Protein AF-A0A0G4LBR9-F1 (afdb_monomer_lite)

Sequence (256 aa):
EEAEEALDDDVVKVNNIVNSFRLQSTSFDKKGYLSYLKGYMKAVKAHLQETGASAEEITKFEKGAQTYFDAKAAHIAKLRAITRYLHGPTAGEDDDLVIVVDGFDVLAQIPAETLIQRYFDVAAAADQRLADQRGLTVEEVHSKGLRQTVLWGTDKGCFPSSGNGDEKQRDPRCWLVPFSTLPRYVWGPETGTGGLPFSDSRFVNSGTVIGPLGDLRTLIDATLALIEDTFDPEYKYHNSDQYYVSTLYARQEYQR

Organism: Verticillium longisporum (NCBI:txid100787)

Structure (mmCIF, N/CA/C/O backbone):
data_AF-A0A0G4LBR9-F1
#
_entry.id   AF-A0A0G4LBR9-F1
#
loop_
_atom_site.group_PDB
_atom_site.id
_atom_site.type_symbol
_atom_site.label_atom_id
_atom_site.label_alt_id
_atom_site.label_comp_id
_atom_site.label_asym_id
_atom_site.label_entity_id
_atom_site.label_seq_id
_atom_site.pdbx_PDB_ins_code
_atom_site.Cartn_x
_atom_site.Cartn_y
_atom_site.Cartn_z
_atom_site.occupancy
_atom_site.B_iso_or_equiv
_atom_site.auth_seq_id
_atom_site.auth_comp_id
_atom_site.auth_asym_id
_atom_site.auth_atom_id
_atom_site.pdbx_PDB_model_num
ATOM 1 N N . GLU A 1 1 ? 12.709 23.329 28.262 1.00 29.27 1 GLU A N 1
ATOM 2 C CA . GLU A 1 1 ? 12.756 24.233 27.103 1.00 29.27 1 GLU A CA 1
ATOM 3 C C . GLU A 1 1 ? 12.280 23.428 25.914 1.00 29.27 1 GLU A C 1
ATOM 5 O O . GLU A 1 1 ? 12.953 22.489 25.509 1.00 29.27 1 GLU A O 1
ATOM 10 N N . GLU A 1 2 ? 11.037 23.666 25.506 1.00 28.09 2 GLU A N 1
ATOM 11 C CA . GLU A 1 2 ? 10.473 23.069 24.299 1.00 28.09 2 GLU A CA 1
ATOM 12 C C . GLU A 1 2 ? 11.069 23.837 23.122 1.00 28.09 2 GLU A C 1
ATOM 14 O O . GLU A 1 2 ? 10.860 25.042 23.000 1.00 28.09 2 GLU A O 1
ATOM 19 N N . ALA A 1 3 ? 11.873 23.158 22.306 1.00 28.84 3 ALA A N 1
ATOM 20 C CA . ALA A 1 3 ? 12.284 23.699 21.027 1.00 28.84 3 ALA A CA 1
ATOM 21 C C . ALA A 1 3 ? 11.050 23.691 20.121 1.00 28.84 3 ALA A C 1
ATOM 23 O O . ALA A 1 3 ? 10.649 22.646 19.607 1.00 28.84 3 ALA A O 1
ATOM 24 N N . GLU A 1 4 ? 10.427 24.859 19.987 1.00 33.94 4 GLU A N 1
ATOM 25 C CA . GLU A 1 4 ? 9.622 25.194 18.823 1.00 33.94 4 GLU A CA 1
ATOM 26 C C . GLU A 1 4 ? 10.476 24.889 17.588 1.00 33.94 4 GLU A C 1
ATOM 28 O O . GLU A 1 4 ? 11.467 25.568 17.315 1.00 33.94 4 GLU A O 1
ATOM 33 N N . GLU A 1 5 ? 10.115 23.842 16.846 1.00 36.56 5 GLU A N 1
ATOM 34 C CA . GLU A 1 5 ? 10.477 23.761 15.438 1.00 36.56 5 GLU A CA 1
ATOM 35 C C . GLU A 1 5 ? 9.758 24.922 14.751 1.00 36.56 5 GLU A C 1
ATOM 37 O O . GLU A 1 5 ? 8.611 24.813 14.316 1.00 36.56 5 GLU A O 1
ATOM 42 N N . ALA A 1 6 ? 10.434 26.071 14.744 1.00 35.41 6 ALA A N 1
ATOM 43 C CA . ALA A 1 6 ? 10.125 27.194 13.890 1.00 35.41 6 ALA A CA 1
ATOM 44 C C . ALA A 1 6 ? 10.097 26.657 12.458 1.00 35.41 6 ALA A C 1
ATOM 46 O O . ALA A 1 6 ? 11.129 26.327 11.870 1.00 35.41 6 ALA A O 1
ATOM 47 N N . LEU A 1 7 ? 8.884 26.490 11.939 1.00 37.34 7 LEU A N 1
ATOM 48 C CA . LEU A 1 7 ? 8.656 26.264 10.528 1.00 37.34 7 LEU A CA 1
ATOM 49 C C . LEU A 1 7 ? 9.203 27.500 9.821 1.00 37.34 7 LEU A C 1
ATOM 51 O O . LEU A 1 7 ? 8.708 28.603 10.026 1.00 37.34 7 LEU A O 1
ATOM 55 N N . ASP A 1 8 ? 10.280 27.303 9.072 1.00 36.00 8 ASP A N 1
ATOM 56 C CA . ASP A 1 8 ? 10.903 28.326 8.248 1.00 36.00 8 ASP A CA 1
ATOM 57 C C . ASP A 1 8 ? 9.840 28.854 7.262 1.00 36.00 8 ASP A C 1
ATOM 59 O O . ASP A 1 8 ? 9.448 28.162 6.315 1.00 36.00 8 ASP A O 1
ATOM 63 N N . ASP A 1 9 ? 9.318 30.053 7.544 1.00 47.06 9 ASP A N 1
ATOM 64 C CA . ASP A 1 9 ? 8.202 30.709 6.839 1.00 47.06 9 ASP A CA 1
ATOM 65 C C . ASP A 1 9 ? 8.559 31.116 5.391 1.00 47.06 9 ASP A C 1
ATOM 67 O O . ASP A 1 9 ? 7.706 31.601 4.646 1.00 47.06 9 ASP A O 1
ATOM 71 N N . ASP A 1 10 ? 9.792 30.849 4.949 1.00 36.47 10 ASP A N 1
ATOM 72 C CA . ASP A 1 10 ? 10.268 31.112 3.588 1.00 36.47 10 ASP A CA 1
ATOM 73 C C . ASP A 1 10 ? 10.207 29.886 2.651 1.00 36.47 10 ASP A C 1
ATOM 75 O O . ASP A 1 10 ? 10.544 29.979 1.464 1.00 36.47 10 ASP A O 1
ATOM 79 N N . VAL A 1 11 ? 9.700 28.731 3.110 1.00 37.06 11 VAL A N 1
ATOM 80 C CA . VAL A 1 11 ? 9.382 27.613 2.205 1.00 37.06 11 VAL A CA 1
ATOM 81 C C . VAL A 1 11 ? 8.003 27.824 1.583 1.00 37.06 11 VAL A C 1
ATOM 83 O O . VAL A 1 11 ? 6.993 27.274 2.029 1.00 37.06 11 VAL A O 1
ATOM 86 N N . VAL A 1 12 ? 7.952 28.549 0.465 1.00 44.25 12 VAL A N 1
ATOM 87 C CA . VAL A 1 12 ? 6.765 28.527 -0.396 1.00 44.25 12 VAL A CA 1
ATOM 88 C C . VAL A 1 12 ? 6.675 27.144 -1.047 1.00 44.25 12 VAL A C 1
ATOM 90 O O . VAL A 1 12 ? 7.244 26.891 -2.111 1.00 44.25 12 VAL A O 1
ATOM 93 N N . LYS A 1 13 ? 5.941 26.219 -0.415 1.00 41.56 13 LYS A N 1
ATOM 94 C CA . LYS A 1 13 ? 5.527 24.958 -1.042 1.00 41.56 13 LYS A CA 1
ATOM 95 C C . LYS A 1 13 ? 4.511 25.268 -2.134 1.00 41.56 13 LYS A C 1
ATOM 97 O O . LYS A 1 13 ? 3.301 25.160 -1.943 1.00 41.56 13 LYS A O 1
ATOM 102 N N . VAL A 1 14 ? 5.008 25.651 -3.304 1.00 40.75 14 VAL A N 1
ATOM 103 C CA . VAL A 1 14 ? 4.186 25.734 -4.505 1.00 40.75 14 VAL A CA 1
ATOM 104 C C . VAL A 1 14 ? 3.915 24.302 -4.958 1.00 40.75 14 VAL A C 1
ATOM 106 O O . VAL A 1 14 ? 4.669 23.711 -5.725 1.00 40.75 14 VAL A O 1
ATOM 109 N N . ASN A 1 15 ? 2.838 23.705 -4.451 1.00 45.28 15 ASN A N 1
ATOM 110 C CA . ASN A 1 15 ? 2.245 22.562 -5.127 1.00 45.28 15 ASN A CA 1
ATOM 111 C C . ASN A 1 15 ? 1.839 23.058 -6.525 1.00 45.28 15 ASN A C 1
ATOM 113 O O . ASN A 1 15 ? 1.086 24.031 -6.635 1.00 45.28 15 ASN A O 1
ATOM 117 N N . ASN A 1 16 ? 2.345 22.416 -7.584 1.00 40.09 16 ASN A N 1
ATOM 118 C CA . ASN A 1 16 ? 2.058 22.772 -8.981 1.00 40.09 16 ASN A CA 1
ATOM 119 C C . ASN A 1 16 ? 0.550 22.915 -9.254 1.00 40.09 16 ASN A C 1
ATOM 121 O O . ASN A 1 16 ? 0.149 23.644 -10.159 1.00 40.09 16 ASN A O 1
ATOM 125 N N . ILE A 1 17 ? -0.283 22.274 -8.436 1.00 44.22 17 ILE A N 1
ATOM 126 C CA . ILE A 1 17 ? -1.741 22.295 -8.502 1.00 44.22 17 ILE A CA 1
ATOM 127 C C . ILE A 1 17 ? -2.333 23.588 -7.894 1.00 44.22 17 ILE A C 1
ATOM 129 O O . ILE A 1 17 ? -3.277 24.144 -8.449 1.00 44.22 17 ILE A O 1
ATOM 133 N N . VAL A 1 18 ? -1.763 24.151 -6.819 1.00 40.44 18 VAL A N 1
ATOM 134 C CA . VAL A 1 18 ? -2.286 25.391 -6.196 1.00 40.44 18 VAL A CA 1
ATOM 135 C C . VAL A 1 18 ? -2.083 26.596 -7.118 1.00 40.44 18 VAL A C 1
ATOM 137 O O . VAL A 1 18 ? -3.002 27.395 -7.307 1.00 40.44 18 VAL A O 1
ATOM 140 N N . ASN A 1 19 ? -0.905 26.692 -7.743 1.00 41.91 19 ASN A N 1
ATOM 141 C CA . ASN A 1 19 ? -0.574 27.793 -8.649 1.00 41.91 19 ASN A CA 1
ATOM 142 C C . ASN A 1 19 ? -1.295 27.663 -10.006 1.00 41.91 19 ASN A C 1
ATOM 144 O O . ASN A 1 19 ? -1.874 28.634 -10.490 1.00 41.91 19 ASN A O 1
ATOM 148 N N . SER A 1 20 ? -1.348 26.455 -10.588 1.00 41.88 20 SER A N 1
ATOM 149 C CA . SER A 1 20 ? -1.953 26.251 -11.918 1.00 41.88 20 SER A CA 1
ATOM 150 C C . SER A 1 20 ? -3.476 26.405 -11.934 1.00 41.88 20 SER A C 1
ATOM 152 O O . SER A 1 20 ? -4.038 26.737 -12.975 1.00 41.88 20 SER A O 1
ATOM 154 N N . PHE A 1 21 ? -4.150 26.191 -10.798 1.00 46.75 21 PHE A N 1
ATOM 155 C CA . PHE A 1 21 ? -5.615 26.113 -10.757 1.00 46.75 21 PHE A CA 1
ATOM 156 C C . PHE A 1 21 ? -6.286 27.144 -9.832 1.00 46.75 21 PHE A C 1
ATOM 158 O O . PHE A 1 21 ? -7.507 27.125 -9.705 1.00 46.75 21 PHE A O 1
ATOM 165 N N . ARG A 1 22 ? -5.519 28.076 -9.231 1.00 41.09 22 ARG A N 1
ATOM 166 C CA . ARG A 1 22 ? -6.010 29.198 -8.392 1.00 41.09 22 ARG A CA 1
ATOM 167 C C . ARG A 1 22 ? -7.026 28.777 -7.314 1.00 41.09 22 ARG A C 1
ATOM 169 O O . ARG A 1 22 ? -8.112 29.348 -7.214 1.00 41.09 22 ARG A O 1
ATOM 176 N N . LEU A 1 23 ? -6.682 27.773 -6.512 1.00 45.69 23 LEU A N 1
ATOM 177 C CA . LEU A 1 23 ? -7.608 27.158 -5.550 1.00 45.69 23 LEU A CA 1
ATOM 178 C C . LEU A 1 23 ? -7.524 27.778 -4.142 1.00 45.69 23 LEU A C 1
ATOM 180 O O . LEU A 1 23 ? -6.488 28.304 -3.741 1.00 45.69 23 LEU A O 1
ATOM 184 N N . GLN A 1 24 ? -8.633 27.705 -3.397 1.00 35.09 24 GLN A N 1
ATOM 185 C CA . GLN A 1 24 ? -8.803 28.232 -2.032 1.00 35.09 24 GLN A CA 1
ATOM 186 C C . GLN A 1 24 ? -8.829 27.083 -1.007 1.00 35.09 24 GLN A C 1
ATOM 188 O O . GLN A 1 24 ? -9.443 26.047 -1.260 1.00 35.09 24 GLN A O 1
ATOM 193 N N . SER A 1 25 ? -8.179 27.258 0.148 1.00 38.41 25 SER A N 1
ATOM 194 C CA . SER A 1 25 ? -8.090 26.236 1.202 1.00 38.41 25 SER A CA 1
ATOM 195 C C . SER A 1 25 ? -9.403 26.055 1.975 1.00 38.41 25 SER A C 1
ATOM 197 O O . SER A 1 25 ? -10.161 27.006 2.166 1.00 38.41 25 SER A O 1
ATOM 199 N N . THR A 1 26 ? -9.638 24.852 2.512 1.00 45.41 26 THR A N 1
ATOM 200 C CA . THR A 1 26 ? -10.619 24.672 3.600 1.00 45.41 26 THR A CA 1
ATOM 201 C C . THR A 1 26 ? -10.034 25.193 4.920 1.00 45.41 26 THR A C 1
ATOM 203 O O . THR A 1 26 ? -8.816 25.308 5.055 1.00 45.41 26 THR A O 1
ATOM 206 N N . SER A 1 27 ? -10.885 25.562 5.879 1.00 46.00 27 SER A N 1
ATOM 207 C CA . SER A 1 27 ? -10.494 26.349 7.060 1.00 46.00 27 SER A CA 1
ATOM 208 C C . SER A 1 27 ? -10.297 25.547 8.352 1.00 46.00 27 SER A C 1
ATOM 210 O O . SER A 1 27 ? -10.113 26.149 9.410 1.00 46.00 27 SER A O 1
ATOM 212 N N . PHE A 1 28 ? -10.357 24.211 8.317 1.00 38.19 28 PHE A N 1
ATOM 213 C CA . PHE A 1 28 ? -10.193 23.420 9.538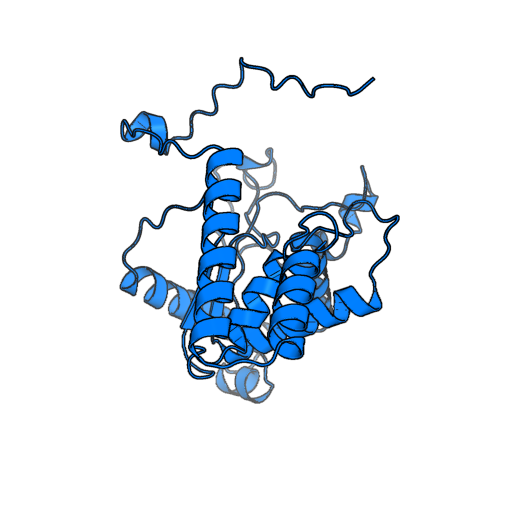 1.00 38.19 28 PHE A CA 1
ATOM 214 C C . PHE A 1 28 ? -8.726 23.349 9.960 1.00 38.19 28 PHE A C 1
ATOM 216 O O . PHE A 1 28 ? -7.889 22.778 9.267 1.00 38.19 28 PHE A O 1
ATOM 223 N N . ASP A 1 29 ? -8.438 23.876 11.146 1.00 48.16 29 ASP A N 1
ATOM 224 C CA . ASP A 1 29 ? -7.194 23.610 11.853 1.00 48.16 29 ASP A CA 1
ATOM 225 C C . ASP A 1 29 ? -7.288 22.285 12.647 1.00 48.16 29 ASP A C 1
ATOM 227 O O . ASP A 1 29 ? -8.358 21.690 12.843 1.00 48.16 29 ASP A O 1
ATOM 231 N N . LYS A 1 30 ? -6.144 21.810 13.152 1.00 45.62 30 LYS A N 1
ATOM 232 C CA . LYS A 1 30 ? -6.037 20.593 13.983 1.00 45.62 30 LYS A CA 1
ATOM 233 C C . LYS A 1 30 ? -7.010 20.601 15.174 1.00 45.62 30 LYS A C 1
ATOM 235 O O . LYS A 1 30 ? -7.492 19.553 15.609 1.00 45.62 30 LYS A O 1
ATOM 240 N N . LYS A 1 31 ? -7.314 21.787 15.706 1.00 57.19 31 LYS A N 1
ATOM 241 C CA . LYS A 1 31 ? -8.197 21.991 16.858 1.00 57.19 31 LYS A CA 1
ATOM 242 C C . LYS A 1 31 ? -9.674 21.867 16.471 1.00 57.19 31 LYS A C 1
ATOM 244 O O . LYS A 1 31 ? -10.457 21.297 17.238 1.00 57.19 31 LYS A O 1
ATOM 249 N N . GLY A 1 32 ? -10.046 22.335 15.285 1.00 49.97 32 GLY A N 1
ATOM 250 C CA . GLY A 1 32 ? -11.370 22.204 14.692 1.00 49.97 32 GLY A CA 1
ATOM 251 C C . GLY A 1 32 ? -11.722 20.741 14.452 1.00 49.97 32 GLY A C 1
ATOM 252 O O . GLY A 1 32 ? -12.796 20.295 14.856 1.00 49.97 32 GLY A O 1
ATOM 253 N N . TYR A 1 33 ? -10.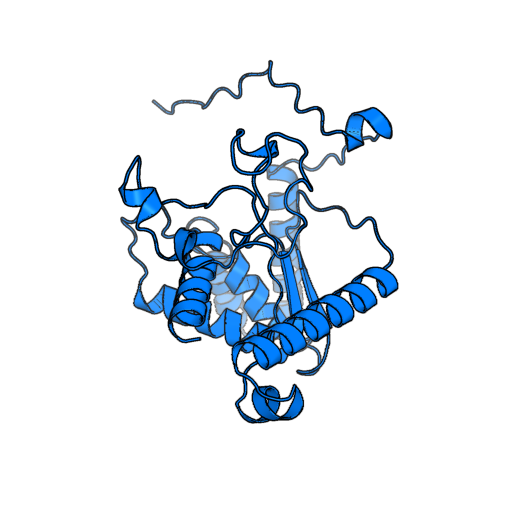773 19.959 13.933 1.00 49.88 33 TYR A N 1
ATOM 254 C CA . TYR A 1 33 ? -10.960 18.520 13.737 1.00 49.88 33 TYR A CA 1
ATOM 255 C C . TYR A 1 33 ? -11.128 17.753 15.062 1.00 49.88 33 TYR A C 1
ATOM 257 O O . TYR A 1 33 ? -12.067 16.975 15.230 1.00 49.88 33 TYR A O 1
ATOM 265 N N . LEU A 1 34 ? -10.280 18.031 16.060 1.00 54.69 34 LEU A N 1
ATOM 266 C CA . LEU A 1 34 ? -10.406 17.457 17.410 1.00 54.69 34 LEU A CA 1
ATOM 267 C C . LEU A 1 34 ? -11.750 17.792 18.076 1.00 54.69 34 LEU A C 1
ATOM 269 O O . LEU A 1 34 ? -12.312 16.972 18.806 1.00 54.69 34 LEU A O 1
ATOM 273 N N . SER A 1 35 ? -12.267 18.996 17.835 1.00 67.69 35 SER A N 1
ATOM 274 C CA . SER A 1 35 ? -13.561 19.434 18.367 1.00 67.69 35 SER A CA 1
ATOM 275 C C . SER A 1 35 ? -14.720 18.680 17.717 1.00 67.69 35 SER A C 1
ATOM 277 O O . SER A 1 35 ? -15.621 18.222 18.422 1.00 67.69 35 SER A O 1
ATOM 279 N N . TYR A 1 36 ? -14.658 18.475 16.399 1.00 64.50 36 TYR A N 1
ATOM 280 C CA . TYR A 1 36 ? -15.618 17.653 15.665 1.00 64.50 36 TYR A CA 1
ATOM 281 C C . TYR A 1 36 ? -15.659 16.212 16.201 1.00 64.50 36 TYR A C 1
ATOM 283 O O . TYR A 1 36 ? -16.730 15.696 16.527 1.00 64.50 36 TYR A O 1
ATOM 291 N N . LEU A 1 37 ? -14.490 15.596 16.402 1.00 61.19 37 LEU A N 1
ATOM 292 C CA . LEU A 1 37 ? -14.369 14.209 16.864 1.00 61.19 37 LEU A CA 1
ATOM 293 C C . LEU A 1 37 ? -14.959 13.998 18.272 1.00 61.19 37 LEU A C 1
ATOM 295 O O . LEU A 1 37 ? -15.660 13.019 18.531 1.00 61.19 37 LEU A O 1
ATOM 299 N N . LYS A 1 38 ? -14.742 14.958 19.182 1.00 71.31 38 LYS A N 1
ATOM 300 C CA . LYS A 1 38 ? -15.370 14.968 20.516 1.00 71.31 38 LYS A CA 1
ATOM 301 C C . LYS A 1 38 ? -16.891 15.096 20.440 1.00 71.31 38 LYS A C 1
ATOM 303 O O . LYS A 1 38 ? -17.596 14.426 21.196 1.00 71.31 38 LYS A O 1
ATOM 308 N N . GLY A 1 39 ? -17.390 15.934 19.530 1.00 74.12 39 GLY A N 1
ATOM 309 C CA . GLY A 1 39 ? -18.822 16.076 19.269 1.00 74.12 39 GLY A CA 1
ATOM 310 C C . GLY A 1 39 ? -19.455 14.760 18.814 1.00 74.12 39 GLY A C 1
ATOM 311 O O . GLY A 1 39 ? -20.481 14.351 19.354 1.00 74.12 39 GLY A O 1
ATOM 312 N N . TYR A 1 40 ? -18.789 14.054 17.900 1.00 74.94 40 TYR A N 1
ATOM 313 C CA . TYR A 1 40 ? -19.236 12.755 17.404 1.00 74.94 40 TYR A CA 1
ATOM 314 C C . TYR A 1 40 ? -19.326 11.691 18.512 1.00 74.94 40 TYR A C 1
ATOM 316 O O . TYR A 1 40 ? -20.364 11.050 18.667 1.00 74.94 40 TYR A O 1
ATOM 324 N N . MET A 1 41 ? -18.295 11.546 19.356 1.00 79.31 41 MET A N 1
ATOM 325 C CA . MET A 1 41 ? -18.321 10.582 20.474 1.00 79.31 41 MET A CA 1
ATOM 326 C C . MET A 1 41 ? -19.472 10.840 21.453 1.00 79.31 41 MET A C 1
ATOM 328 O O . MET A 1 41 ? -20.100 9.901 21.946 1.00 79.31 41 MET A O 1
ATOM 332 N N . LYS A 1 42 ? -19.775 12.117 21.718 1.00 84.75 42 LYS A N 1
ATOM 333 C CA . LYS A 1 42 ? -20.898 12.509 22.575 1.00 84.75 42 LYS A CA 1
ATOM 334 C C . LYS A 1 42 ? -22.241 12.092 21.970 1.00 84.75 42 LYS A C 1
ATOM 336 O O . LYS A 1 42 ? -23.098 11.609 22.704 1.00 84.75 42 LYS A O 1
ATOM 341 N N . ALA A 1 43 ? -22.406 12.249 20.656 1.00 81.75 43 ALA A N 1
ATOM 342 C CA . ALA A 1 43 ? -23.614 11.827 19.951 1.00 81.75 43 ALA A CA 1
ATOM 343 C C . ALA A 1 43 ? -23.809 10.302 20.020 1.00 81.75 43 ALA A C 1
ATOM 345 O O . ALA A 1 43 ? -24.901 9.837 20.333 1.00 81.75 43 ALA A O 1
ATOM 346 N N . VAL A 1 44 ? -22.739 9.522 19.828 1.00 81.50 44 VAL A N 1
ATOM 347 C CA . VAL A 1 44 ? -22.794 8.052 19.930 1.00 81.50 44 VAL A CA 1
ATOM 348 C C . VAL A 1 44 ? -23.142 7.597 21.351 1.00 81.50 44 VAL A C 1
ATOM 350 O O . VAL A 1 44 ? -23.981 6.716 21.519 1.00 81.50 44 VAL A O 1
ATOM 353 N N . LYS A 1 45 ? -22.564 8.223 22.387 1.00 85.25 45 LYS A N 1
ATOM 354 C CA . LYS A 1 45 ? -22.919 7.929 23.786 1.00 85.25 45 LYS A CA 1
ATOM 355 C C . LYS A 1 45 ? -24.404 8.178 24.064 1.00 85.25 45 LYS A C 1
ATOM 357 O O . LYS A 1 45 ? -25.040 7.342 24.698 1.00 85.25 45 LYS A O 1
ATOM 362 N N . ALA A 1 46 ? -24.941 9.309 23.602 1.00 88.62 46 ALA A N 1
ATOM 363 C CA . ALA A 1 46 ? -26.357 9.634 23.773 1.00 88.62 46 ALA A CA 1
ATOM 364 C C . ALA A 1 46 ? -27.253 8.584 23.099 1.00 88.62 46 ALA A C 1
ATOM 366 O O . ALA A 1 46 ? -28.193 8.090 23.712 1.00 88.62 46 ALA A O 1
ATOM 367 N N . HIS A 1 47 ? -26.893 8.156 21.890 1.00 86.19 47 HIS A N 1
ATOM 368 C CA . HIS A 1 47 ? -27.640 7.126 21.177 1.00 86.19 47 HIS A CA 1
ATOM 369 C C . HIS A 1 47 ? -27.612 5.757 21.885 1.00 86.19 47 HIS A C 1
ATOM 371 O O . HIS A 1 47 ? -28.633 5.075 21.969 1.00 86.19 47 HIS A O 1
ATOM 377 N N . LEU A 1 48 ? -26.468 5.359 22.457 1.00 85.19 48 LEU A N 1
ATOM 378 C CA . LEU A 1 48 ? -26.367 4.137 23.270 1.00 85.19 48 LEU A CA 1
ATOM 379 C C . LEU A 1 48 ? -27.267 4.199 24.517 1.00 85.19 48 LEU A C 1
ATOM 381 O O . LEU A 1 48 ? -27.874 3.202 24.894 1.00 85.19 48 LEU A O 1
ATOM 385 N N . GLN A 1 49 ? -27.397 5.376 25.134 1.00 88.75 49 GLN A N 1
ATOM 386 C CA . GLN A 1 49 ? -28.308 5.588 26.264 1.00 88.75 49 GLN A CA 1
ATOM 387 C C . GLN A 1 49 ? -29.781 5.498 25.840 1.00 88.75 49 GLN A C 1
ATOM 389 O O . GLN A 1 49 ? -30.576 4.859 26.524 1.00 88.75 49 GLN A O 1
ATOM 394 N N . GLU A 1 50 ? -30.140 6.101 24.706 1.00 91.00 50 GLU A N 1
ATOM 395 C CA . GLU A 1 50 ? -31.502 6.068 24.149 1.00 91.00 50 GLU A CA 1
ATOM 396 C C . GLU A 1 50 ? -31.943 4.658 23.741 1.00 91.00 50 GLU A C 1
ATOM 398 O O . GLU A 1 50 ? -33.107 4.298 23.899 1.00 91.00 50 GLU A O 1
ATOM 403 N N . THR A 1 51 ? -31.009 3.844 23.250 1.00 91.00 51 THR A N 1
ATOM 404 C CA . THR A 1 51 ? -31.263 2.456 22.827 1.00 91.00 51 THR A CA 1
ATOM 405 C C . THR A 1 51 ? -31.232 1.449 23.979 1.00 91.00 51 THR A C 1
ATOM 407 O O . THR A 1 51 ? -31.407 0.253 23.756 1.00 91.00 51 THR A O 1
ATOM 410 N N . GLY A 1 52 ? -31.074 1.921 25.219 1.00 89.69 52 GLY A N 1
ATOM 411 C CA . GLY A 1 52 ? -31.162 1.087 26.415 1.00 89.69 52 GLY A CA 1
ATOM 412 C C . GLY A 1 52 ? -29.914 0.250 26.695 1.00 89.69 52 GLY A C 1
ATOM 413 O O . GLY A 1 52 ? -30.016 -0.739 27.421 1.00 89.69 52 GLY A O 1
ATOM 414 N N . ALA A 1 53 ? -28.750 0.626 26.150 1.00 89.94 53 ALA A N 1
ATOM 415 C CA . ALA A 1 53 ? -27.492 -0.035 26.480 1.00 89.94 53 ALA A CA 1
ATOM 416 C C . ALA A 1 53 ? -27.207 0.070 27.987 1.00 89.94 53 ALA A C 1
ATOM 418 O O . ALA A 1 53 ? -27.473 1.089 28.635 1.00 89.94 53 ALA A O 1
ATOM 419 N N . SER A 1 54 ? -26.640 -0.990 28.552 1.00 90.12 54 SER A N 1
ATOM 420 C CA . SER A 1 54 ? -26.291 -1.038 29.967 1.00 90.12 54 SER A CA 1
ATOM 421 C C . SER A 1 54 ? -25.202 -0.016 30.319 1.00 90.12 54 SER A C 1
ATOM 423 O O . SER A 1 54 ? -24.379 0.392 29.493 1.00 90.12 54 SER A O 1
ATOM 425 N N . ALA A 1 55 ? -25.145 0.376 31.594 1.00 86.38 55 ALA A N 1
ATOM 426 C CA . ALA A 1 55 ? -24.091 1.259 32.091 1.00 86.38 55 ALA A CA 1
ATOM 427 C C . ALA A 1 55 ? -22.682 0.664 31.885 1.00 86.38 55 ALA A C 1
ATOM 429 O O . ALA A 1 55 ? -21.726 1.409 31.661 1.00 86.38 55 ALA A O 1
ATOM 430 N N . GLU A 1 56 ? -22.550 -0.666 31.914 1.00 85.00 56 GLU A N 1
ATOM 431 C CA . GLU A 1 56 ? -21.300 -1.368 31.609 1.00 85.00 56 GLU A CA 1
ATOM 432 C C . GLU A 1 56 ? -20.909 -1.242 30.135 1.00 85.00 56 GLU A C 1
ATOM 434 O O . GLU A 1 56 ? -19.749 -0.953 29.846 1.00 85.00 56 GLU A O 1
ATOM 439 N N . GLU A 1 57 ? -21.850 -1.378 29.199 1.00 77.62 57 GLU A N 1
ATOM 440 C CA . GLU A 1 57 ? -21.589 -1.205 27.762 1.00 77.62 57 GLU A CA 1
ATOM 441 C C . GLU A 1 57 ? -21.194 0.229 27.419 1.00 77.62 57 GLU A C 1
ATOM 443 O O . GLU A 1 57 ? -20.239 0.446 26.672 1.00 77.62 57 GLU A O 1
ATOM 448 N N . ILE A 1 58 ? -21.865 1.215 28.020 1.00 85.12 58 ILE A N 1
ATOM 449 C CA . ILE A 1 58 ? -21.514 2.629 27.854 1.00 85.12 58 ILE A CA 1
ATOM 450 C C . ILE A 1 58 ? -20.121 2.895 28.428 1.00 85.12 58 ILE A C 1
ATOM 452 O O . ILE A 1 58 ? -19.301 3.538 27.778 1.00 85.12 58 ILE A O 1
ATOM 456 N N . THR A 1 59 ? -19.807 2.345 29.603 1.00 85.12 59 THR A N 1
ATOM 457 C CA . THR A 1 59 ? -18.477 2.485 30.214 1.00 85.12 59 THR A CA 1
ATOM 458 C C . THR A 1 59 ? -17.397 1.804 29.371 1.00 85.12 59 THR A C 1
ATOM 460 O O . THR A 1 59 ? -16.297 2.340 29.222 1.00 85.12 59 THR A O 1
ATOM 463 N N . LYS A 1 60 ? -17.694 0.639 28.785 1.00 82.69 60 LYS A N 1
ATOM 464 C CA . LYS A 1 60 ? -16.801 -0.077 27.867 1.00 82.69 60 LYS A CA 1
ATOM 465 C C . LYS A 1 60 ? -16.582 0.714 26.578 1.00 82.69 60 LYS A C 1
ATOM 467 O O . LYS A 1 60 ? -15.446 0.793 26.117 1.00 82.69 60 LYS A O 1
ATOM 472 N N . PHE A 1 61 ? -17.627 1.341 26.036 1.00 81.31 61 PHE A N 1
ATOM 473 C CA . PHE A 1 61 ? -17.524 2.258 24.904 1.00 81.31 61 PHE A CA 1
ATOM 474 C C . PHE A 1 61 ? -16.676 3.484 25.247 1.00 81.31 61 PHE A C 1
ATOM 476 O O . PHE A 1 61 ? -15.770 3.801 24.491 1.00 81.31 61 PHE A O 1
ATOM 483 N N . GLU A 1 62 ? -16.910 4.149 26.381 1.00 80.69 62 GLU A N 1
ATOM 484 C CA . GLU A 1 62 ? -16.163 5.351 26.774 1.00 80.69 62 GLU A CA 1
ATOM 485 C C . GLU A 1 62 ? -14.688 5.062 27.027 1.00 80.69 62 GLU A C 1
ATOM 487 O O . GLU A 1 62 ? -13.829 5.787 26.526 1.00 80.69 62 GLU A O 1
ATOM 492 N N . LYS A 1 63 ? -14.388 3.983 27.759 1.00 78.00 63 LYS A N 1
ATOM 493 C CA . LYS A 1 63 ? -13.009 3.551 27.996 1.00 78.00 63 LYS A CA 1
ATOM 494 C C . LYS A 1 63 ? -12.355 3.113 26.696 1.00 78.00 63 LYS A C 1
ATOM 496 O O . LYS A 1 63 ? -11.289 3.618 26.377 1.00 78.00 63 LYS A O 1
ATOM 501 N N . GLY A 1 64 ? -13.016 2.254 25.917 1.00 66.81 64 GLY A N 1
ATOM 502 C CA . GLY A 1 64 ? -12.526 1.799 24.619 1.00 66.81 64 GLY A CA 1
ATOM 503 C C . GLY A 1 64 ? -12.260 2.965 23.674 1.00 66.81 64 GLY A C 1
ATOM 504 O O . GLY A 1 64 ? -11.176 3.053 23.120 1.00 66.81 64 GLY A O 1
ATOM 505 N N . ALA A 1 65 ? -13.188 3.913 23.561 1.00 65.06 65 ALA A N 1
ATOM 506 C CA . ALA A 1 65 ? -13.017 5.134 22.787 1.00 65.06 65 ALA A CA 1
ATOM 507 C C . ALA A 1 65 ? -11.848 5.973 23.323 1.00 65.06 65 ALA A C 1
ATOM 509 O O . ALA A 1 65 ? -10.987 6.354 22.544 1.00 65.06 65 ALA A O 1
ATOM 510 N N . GLN A 1 66 ? -11.739 6.216 24.631 1.00 61.12 66 GLN A N 1
ATOM 511 C CA . GLN A 1 66 ? -10.606 6.963 25.191 1.00 61.12 66 GLN A CA 1
ATOM 512 C C . GLN A 1 66 ? -9.257 6.292 24.926 1.00 61.12 66 GLN A C 1
ATOM 514 O O . GLN A 1 66 ? -8.324 6.985 24.547 1.00 61.12 66 GLN A O 1
ATOM 519 N N . THR A 1 67 ? -9.138 4.971 25.076 1.00 57.16 67 THR A N 1
ATOM 520 C CA . THR A 1 67 ? -7.866 4.259 24.836 1.00 57.16 67 THR A CA 1
ATOM 521 C C . THR A 1 67 ? -7.553 4.120 23.344 1.00 57.16 67 THR A C 1
ATOM 523 O O . THR A 1 67 ? -6.395 4.078 22.945 1.00 57.16 67 THR A O 1
ATOM 526 N N . TYR A 1 68 ? -8.584 4.049 22.503 1.00 48.88 68 TYR A N 1
ATOM 527 C CA . TYR A 1 68 ? -8.466 3.884 21.055 1.00 48.88 68 TYR A CA 1
ATOM 528 C C . TYR A 1 68 ? -8.278 5.220 20.313 1.00 48.88 68 TYR A C 1
ATOM 530 O O . TYR A 1 68 ? -7.651 5.242 19.258 1.00 48.88 68 TYR A O 1
ATOM 538 N N . PHE A 1 69 ? -8.787 6.330 20.864 1.00 48.91 69 PHE A N 1
ATOM 539 C CA . PHE A 1 69 ? -8.632 7.699 20.346 1.00 48.91 69 PHE A CA 1
ATOM 540 C C . PHE A 1 69 ? -7.565 8.518 21.073 1.00 48.91 69 PHE A C 1
ATOM 542 O O . PHE A 1 69 ? -7.296 9.653 20.671 1.00 48.91 69 PHE A O 1
ATOM 549 N N . ASP A 1 70 ? -6.937 7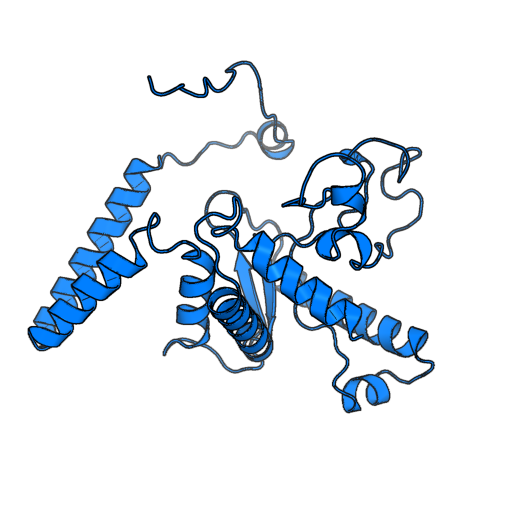.975 22.116 1.00 53.91 70 ASP A N 1
ATOM 550 C CA . ASP A 1 70 ? -5.669 8.508 22.588 1.00 53.91 70 ASP A CA 1
ATOM 551 C C . ASP A 1 70 ? -4.634 8.247 21.495 1.00 53.91 70 ASP A C 1
ATOM 553 O O . ASP A 1 70 ? -3.972 7.223 21.484 1.00 53.91 70 ASP A O 1
ATOM 557 N N . ALA A 1 71 ? -4.510 9.166 20.538 1.00 43.69 71 ALA A N 1
ATOM 558 C CA . ALA A 1 71 ? -3.529 9.096 19.458 1.00 43.69 71 ALA A CA 1
ATOM 559 C C . ALA A 1 71 ? -2.078 8.994 19.975 1.00 43.69 71 ALA A C 1
ATOM 561 O O . ALA A 1 71 ? -1.177 8.685 19.201 1.00 43.69 71 ALA A O 1
ATOM 562 N N . LYS A 1 72 ? -1.853 9.247 21.275 1.00 40.44 72 LYS A N 1
ATOM 563 C CA . LYS A 1 72 ? -0.577 9.078 21.970 1.00 40.44 72 LYS A CA 1
ATOM 564 C C . LYS A 1 72 ? -0.370 7.657 22.521 1.00 40.44 72 LYS A C 1
ATOM 566 O O . LYS A 1 72 ? 0.781 7.285 22.690 1.00 40.44 72 LYS A O 1
ATOM 571 N N . ALA A 1 73 ? -1.434 6.881 22.769 1.00 47.69 73 ALA A N 1
ATOM 572 C CA . ALA A 1 73 ? -1.398 5.471 23.206 1.00 47.69 73 ALA A CA 1
ATOM 573 C C . ALA A 1 73 ? -1.808 4.473 22.096 1.00 47.69 73 ALA A C 1
ATOM 575 O O . ALA A 1 73 ? -1.404 3.311 22.081 1.00 47.69 73 ALA A O 1
ATOM 576 N N . ALA A 1 74 ? -2.596 4.926 21.122 1.00 51.84 74 ALA A N 1
ATOM 577 C CA . ALA A 1 74 ? -2.936 4.253 19.879 1.00 51.84 74 ALA A CA 1
ATOM 578 C C . ALA A 1 74 ? -1.856 4.567 18.845 1.00 51.84 74 ALA A C 1
ATOM 580 O O . ALA A 1 74 ? -2.089 5.185 17.809 1.00 51.84 74 ALA A O 1
ATOM 581 N N . HIS A 1 75 ? -0.662 4.097 19.165 1.00 56.62 75 HIS A N 1
ATOM 582 C CA . HIS A 1 75 ? 0.562 4.117 18.382 1.00 56.62 75 HIS A CA 1
ATOM 583 C C . HIS A 1 75 ? 0.373 3.774 16.886 1.00 56.62 75 HIS A C 1
ATOM 585 O O . HIS A 1 75 ? 1.175 4.177 16.057 1.00 56.62 75 HIS A O 1
ATOM 591 N N . ILE A 1 76 ? -0.727 3.098 16.516 1.00 73.19 76 ILE A N 1
ATOM 592 C CA . ILE A 1 76 ? -1.069 2.662 15.152 1.00 73.19 76 ILE A CA 1
ATOM 593 C C . ILE A 1 76 ? -2.589 2.820 14.893 1.00 73.19 76 ILE A C 1
ATOM 595 O O . ILE A 1 76 ? -3.281 1.936 14.382 1.00 73.19 76 ILE A O 1
ATOM 599 N N . ALA A 1 77 ? -3.154 3.963 15.301 1.00 75.62 77 ALA A N 1
ATOM 600 C CA . ALA A 1 77 ? -4.593 4.249 15.220 1.00 75.62 77 ALA A CA 1
ATOM 601 C C . ALA A 1 77 ? -5.183 4.066 13.808 1.00 75.62 77 ALA A C 1
ATOM 603 O O . ALA A 1 77 ? -6.303 3.575 13.670 1.00 75.62 77 ALA A O 1
ATOM 604 N N . LYS A 1 78 ? -4.418 4.406 12.762 1.00 82.06 78 LYS A N 1
ATOM 605 C CA . LYS A 1 78 ? -4.842 4.270 11.363 1.00 82.06 78 LYS A CA 1
ATOM 606 C C . LYS A 1 78 ? -5.135 2.818 10.983 1.00 82.06 78 LYS A C 1
ATOM 608 O O . LYS A 1 78 ? -6.236 2.535 10.521 1.00 82.06 78 LYS A O 1
ATOM 613 N N . LEU A 1 79 ? -4.210 1.886 11.237 1.00 84.19 79 LEU A N 1
ATOM 614 C CA . LEU A 1 79 ? -4.428 0.471 10.899 1.00 84.19 79 LEU A CA 1
ATOM 615 C C . LEU A 1 79 ? -5.589 -0.124 11.699 1.00 84.19 79 LEU A C 1
ATOM 617 O O . LEU A 1 79 ? -6.396 -0.871 11.152 1.00 84.19 79 LEU A O 1
ATOM 621 N N . ARG A 1 80 ? -5.747 0.273 12.968 1.00 81.94 80 ARG A N 1
ATOM 622 C CA . ARG A 1 80 ? -6.904 -0.142 13.772 1.00 81.94 80 ARG A CA 1
ATOM 623 C C . ARG A 1 80 ? -8.220 0.379 13.191 1.00 81.94 80 ARG A C 1
ATOM 625 O O . ARG A 1 80 ? -9.194 -0.372 13.158 1.00 81.94 80 ARG A O 1
ATOM 632 N N . ALA A 1 81 ? -8.261 1.634 12.740 1.00 81.06 81 ALA A N 1
ATOM 633 C CA . ALA A 1 81 ? -9.451 2.222 12.127 1.00 81.06 81 ALA A CA 1
ATOM 634 C C . ALA A 1 81 ? -9.824 1.505 10.821 1.00 81.06 81 ALA A C 1
ATOM 636 O O . ALA A 1 81 ? -10.994 1.186 10.618 1.00 81.06 81 ALA A O 1
ATOM 637 N N . ILE A 1 82 ? -8.824 1.180 9.994 1.00 82.06 82 ILE A N 1
ATOM 638 C CA . ILE A 1 82 ? -8.997 0.366 8.785 1.00 82.06 82 ILE A CA 1
ATOM 639 C C . ILE A 1 82 ? -9.575 -1.003 9.157 1.00 82.06 82 ILE A C 1
ATOM 641 O O . ILE A 1 82 ? -10.624 -1.379 8.648 1.00 82.06 82 ILE A O 1
ATOM 645 N N . THR A 1 83 ? -8.969 -1.700 10.119 1.00 85.25 83 THR A N 1
ATOM 646 C CA . THR A 1 83 ? -9.424 -3.020 10.604 1.00 85.25 83 THR A CA 1
ATOM 647 C C . THR A 1 83 ? -10.886 -2.992 11.047 1.00 85.25 83 THR A C 1
ATOM 649 O O . THR A 1 83 ? -11.671 -3.865 10.690 1.00 85.25 83 THR A O 1
ATOM 652 N N . ARG A 1 84 ? -11.290 -1.953 11.788 1.00 80.38 84 ARG A N 1
ATOM 653 C CA . ARG A 1 84 ? -12.678 -1.784 12.234 1.00 80.38 84 ARG A CA 1
ATOM 654 C C . ARG A 1 84 ? -13.653 -1.627 11.069 1.00 80.38 84 ARG A C 1
ATOM 656 O O . ARG A 1 84 ? -14.776 -2.109 11.173 1.00 80.38 84 ARG A O 1
ATOM 663 N N . TYR A 1 85 ? -13.261 -0.916 10.015 1.00 78.44 85 TYR A N 1
ATOM 664 C CA . TYR A 1 85 ? -14.084 -0.794 8.816 1.00 78.44 85 TYR A CA 1
ATOM 665 C C . TYR A 1 85 ? -14.173 -2.137 8.087 1.00 78.44 85 TYR A C 1
ATOM 667 O O . TYR A 1 85 ? -15.276 -2.604 7.818 1.00 78.44 85 TYR A O 1
ATOM 675 N N . LEU A 1 86 ? -13.030 -2.785 7.852 1.00 81.50 86 LEU A N 1
ATOM 676 C CA . LEU A 1 86 ? -12.954 -4.036 7.099 1.00 81.50 86 LEU A CA 1
ATOM 677 C C . LEU A 1 86 ? -13.701 -5.188 7.774 1.00 81.50 86 LEU A C 1
ATOM 679 O O . LEU A 1 86 ? -14.302 -5.994 7.079 1.00 81.50 86 LEU A O 1
ATOM 683 N N . HIS A 1 87 ? -13.711 -5.269 9.104 1.00 84.69 87 HIS A N 1
ATOM 684 C CA . HIS A 1 87 ? -14.424 -6.314 9.861 1.00 84.69 87 HIS A CA 1
ATOM 685 C C . HIS A 1 87 ? -15.756 -5.832 10.456 1.00 84.69 87 HIS A C 1
ATOM 687 O O . HIS A 1 87 ? -16.369 -6.511 11.280 1.00 84.69 87 HIS A O 1
ATOM 693 N N . GLY A 1 88 ? -16.186 -4.621 10.100 1.00 77.00 88 GLY A N 1
ATOM 694 C CA . GLY A 1 88 ? -17.380 -3.998 10.655 1.00 77.00 88 GLY A CA 1
ATOM 695 C C . GLY A 1 88 ? -18.684 -4.569 10.084 1.00 77.00 88 GLY A C 1
ATOM 696 O O . GLY A 1 88 ? -18.687 -5.190 9.027 1.00 77.00 88 GLY A O 1
ATOM 697 N N . PRO A 1 89 ? -19.833 -4.288 10.724 1.00 62.50 89 PRO A N 1
ATOM 698 C CA . PRO A 1 89 ? -21.147 -4.745 10.255 1.00 62.50 89 PRO A CA 1
ATOM 699 C C . PRO A 1 89 ? -21.578 -4.125 8.915 1.00 62.50 89 PRO A C 1
ATOM 701 O O . PRO A 1 89 ? -22.560 -4.559 8.327 1.00 62.50 89 PRO A O 1
ATOM 704 N N . THR A 1 90 ? -20.879 -3.083 8.459 1.00 67.56 90 THR A N 1
ATOM 705 C CA . THR A 1 90 ? -21.090 -2.421 7.164 1.00 67.56 90 THR A CA 1
ATOM 706 C C . THR A 1 90 ? -20.022 -2.797 6.139 1.00 67.56 90 THR A C 1
ATOM 708 O O . THR A 1 90 ? -19.920 -2.128 5.113 1.00 67.56 90 THR A O 1
ATOM 711 N N . ALA A 1 91 ? -19.159 -3.768 6.449 1.00 72.25 91 ALA A N 1
ATOM 712 C CA . ALA A 1 91 ? -18.175 -4.250 5.498 1.00 72.25 91 ALA A CA 1
ATOM 713 C C . ALA A 1 91 ? -18.884 -4.975 4.349 1.00 72.25 91 ALA A C 1
ATOM 715 O O . ALA A 1 91 ? -19.885 -5.656 4.572 1.00 72.25 91 ALA A O 1
ATOM 716 N N . GLY A 1 92 ? -18.364 -4.791 3.141 1.00 78.56 92 GLY A N 1
ATOM 717 C CA . GLY A 1 92 ? -18.827 -5.492 1.952 1.00 78.56 92 GLY A CA 1
ATOM 718 C C . GLY A 1 92 ? -18.410 -6.965 1.918 1.00 78.56 92 GLY A C 1
ATOM 719 O O . GLY A 1 92 ? -17.878 -7.509 2.896 1.00 78.56 92 GLY A O 1
ATOM 720 N N . GLU A 1 93 ? -18.637 -7.585 0.766 1.00 88.00 93 GLU A N 1
ATOM 721 C CA . GLU A 1 93 ? -18.212 -8.952 0.464 1.00 88.00 93 GLU A CA 1
ATOM 722 C C . GLU A 1 93 ? -16.691 -9.012 0.235 1.00 88.00 93 GLU A C 1
ATOM 724 O O . GLU A 1 93 ? -16.041 -7.998 -0.020 1.00 88.00 93 GLU A O 1
ATOM 729 N N . ASP A 1 94 ? -16.089 -10.200 0.341 1.00 93.25 94 ASP A N 1
ATOM 730 C CA . ASP A 1 94 ? -14.628 -10.355 0.226 1.00 93.25 94 ASP A CA 1
ATOM 731 C C . ASP A 1 94 ? -14.071 -9.935 -1.147 1.00 93.25 94 ASP A C 1
ATOM 733 O O . ASP A 1 94 ? -12.905 -9.541 -1.243 1.00 93.25 94 ASP A O 1
ATOM 737 N N . ASP A 1 95 ? -14.889 -10.003 -2.198 1.00 93.69 95 ASP A N 1
ATOM 738 C CA . ASP A 1 95 ? -14.547 -9.617 -3.565 1.00 93.69 95 ASP A CA 1
ATOM 739 C C . ASP A 1 95 ? -14.854 -8.145 -3.896 1.00 93.69 95 ASP A C 1
ATOM 741 O O . ASP A 1 95 ? -14.501 -7.684 -4.987 1.00 93.69 95 ASP A O 1
ATOM 745 N N . ASP A 1 96 ? -15.419 -7.377 -2.958 1.00 88.50 96 ASP A N 1
ATOM 746 C CA . ASP A 1 96 ? -15.620 -5.940 -3.136 1.00 88.50 96 ASP A CA 1
ATOM 747 C C . ASP A 1 96 ? -14.277 -5.203 -3.214 1.00 88.50 96 ASP A C 1
ATOM 749 O O . ASP A 1 96 ? -13.374 -5.389 -2.395 1.00 88.50 96 ASP A O 1
ATOM 753 N N . LEU A 1 97 ? -14.142 -4.306 -4.192 1.00 88.81 97 LEU A N 1
ATOM 754 C CA . LEU A 1 97 ? -12.944 -3.485 -4.347 1.00 88.81 97 LEU A CA 1
ATOM 755 C C . LEU A 1 97 ? -12.996 -2.280 -3.400 1.00 88.81 97 LEU A C 1
ATOM 757 O O . LEU A 1 97 ? -13.865 -1.415 -3.521 1.00 88.81 97 LEU A O 1
ATOM 761 N N . VAL A 1 98 ? -12.020 -2.181 -2.498 1.00 86.94 98 VAL A N 1
ATOM 762 C CA . VAL A 1 98 ? -11.926 -1.106 -1.502 1.00 86.94 98 VAL A CA 1
ATOM 763 C C . VAL A 1 98 ? -10.682 -0.268 -1.750 1.00 86.94 98 VAL A C 1
ATOM 765 O O . VAL A 1 98 ? -9.609 -0.797 -2.032 1.00 86.94 98 VAL A O 1
ATOM 768 N N . ILE A 1 99 ? -10.816 1.049 -1.586 1.00 86.06 99 ILE A N 1
ATOM 769 C CA . ILE A 1 99 ? -9.694 1.984 -1.507 1.00 86.06 99 ILE A CA 1
ATOM 770 C C . ILE A 1 99 ? -9.681 2.672 -0.139 1.00 86.06 99 ILE A C 1
ATOM 772 O O . ILE A 1 99 ? -10.704 3.160 0.340 1.00 86.06 99 ILE A O 1
ATOM 776 N N . VAL A 1 100 ? -8.505 2.734 0.478 1.00 84.38 100 VAL A N 1
ATOM 777 C CA . VAL A 1 100 ? -8.236 3.495 1.699 1.00 84.38 100 VAL A CA 1
ATOM 778 C C . VAL A 1 100 ? -7.220 4.576 1.365 1.00 84.38 100 VAL A C 1
ATOM 780 O O . VAL A 1 100 ? -6.190 4.290 0.759 1.00 84.38 100 VAL A O 1
ATOM 783 N N . VAL A 1 101 ? -7.506 5.810 1.774 1.00 82.62 101 VAL A N 1
ATOM 784 C CA . VAL A 1 101 ? -6.652 6.983 1.549 1.00 82.62 101 VAL A CA 1
ATOM 785 C C . VAL A 1 101 ? -6.516 7.807 2.823 1.00 82.62 101 VAL A C 1
ATOM 787 O O . VAL A 1 101 ? -7.423 7.816 3.660 1.00 82.62 101 VAL A O 1
ATOM 790 N N . ASP A 1 102 ? -5.403 8.522 2.956 1.00 79.94 102 ASP A N 1
ATOM 791 C CA . ASP A 1 102 ? -5.245 9.542 3.989 1.00 79.94 102 ASP A CA 1
ATOM 792 C C . ASP A 1 102 ? -6.267 10.677 3.827 1.00 79.94 102 ASP A C 1
ATOM 794 O O . ASP A 1 102 ? -6.719 11.009 2.731 1.00 79.94 102 ASP A O 1
ATOM 798 N N . GLY A 1 103 ? -6.682 11.253 4.958 1.00 69.44 103 GLY A N 1
ATOM 799 C CA . GLY A 1 103 ? -7.829 12.164 5.009 1.00 69.44 103 GLY A CA 1
ATOM 800 C C . GLY A 1 103 ? -7.510 13.654 4.862 1.00 69.44 103 GLY A C 1
ATOM 801 O O . GLY A 1 103 ? -8.435 14.434 4.653 1.00 69.44 103 GLY A O 1
ATOM 802 N N . PHE A 1 104 ? -6.249 14.077 5.009 1.00 60.72 104 PHE A N 1
ATOM 803 C CA . PHE A 1 104 ? -5.892 15.506 5.085 1.00 60.72 104 PHE A CA 1
ATOM 804 C C . PHE A 1 104 ? -5.206 16.055 3.831 1.00 60.72 104 PHE A C 1
ATOM 806 O O . PHE A 1 104 ? -5.267 17.258 3.583 1.00 60.72 104 PHE A O 1
ATOM 813 N N . ASP A 1 105 ? -4.564 15.201 3.044 1.00 68.81 105 ASP A N 1
ATOM 814 C CA . ASP A 1 105 ? -3.644 15.577 1.968 1.00 68.81 105 ASP A CA 1
ATOM 815 C C . ASP A 1 105 ? -3.901 14.818 0.655 1.00 68.81 105 ASP A C 1
ATOM 817 O O . ASP A 1 105 ? -3.065 14.815 -0.249 1.00 68.81 105 ASP A O 1
ATOM 821 N N . VAL A 1 106 ? -5.097 14.242 0.508 1.00 69.81 106 VAL A N 1
ATOM 822 C CA . VAL A 1 106 ? -5.517 13.517 -0.696 1.00 69.81 106 VAL A CA 1
ATOM 823 C C . VAL A 1 106 ? -6.662 14.241 -1.399 1.00 69.81 106 VAL A C 1
ATOM 825 O O . VAL A 1 106 ? -7.646 14.652 -0.786 1.00 69.81 106 VAL A O 1
ATOM 828 N N . LEU A 1 107 ? -6.551 14.360 -2.725 1.00 64.81 107 LEU A N 1
ATOM 829 C CA . LEU A 1 107 ? -7.620 14.834 -3.601 1.00 64.81 107 LEU A CA 1
ATOM 830 C C . LEU A 1 107 ? -7.833 13.833 -4.742 1.00 64.81 107 LEU A C 1
ATOM 832 O O . LEU A 1 107 ? -6.934 13.615 -5.556 1.00 64.81 107 LEU A O 1
ATOM 836 N N . ALA A 1 108 ? -9.036 13.265 -4.833 1.00 74.25 108 ALA A N 1
ATOM 837 C CA . ALA A 1 108 ? -9.425 12.406 -5.947 1.00 74.25 108 ALA A CA 1
ATOM 838 C C . ALA A 1 108 ? -9.662 13.249 -7.213 1.00 74.25 108 ALA A C 1
ATOM 840 O O . ALA A 1 108 ? -10.507 14.141 -7.221 1.00 74.25 108 ALA A O 1
ATOM 841 N N . GLN A 1 109 ? -8.903 12.974 -8.277 1.00 68.50 109 GLN A N 1
ATOM 842 C CA . GLN A 1 109 ? -8.933 13.756 -9.526 1.00 68.50 109 GLN A CA 1
ATOM 843 C C . GLN A 1 109 ? -9.415 12.965 -10.748 1.00 68.50 109 GLN A C 1
ATOM 845 O O . GLN A 1 109 ? -9.642 13.558 -11.801 1.00 68.50 109 GLN A O 1
ATOM 850 N N . ILE A 1 110 ? -9.558 11.641 -10.637 1.00 79.50 110 ILE A N 1
ATOM 851 C CA . ILE A 1 110 ? -10.015 10.783 -11.736 1.00 79.50 110 ILE A CA 1
ATOM 852 C C . ILE A 1 110 ? -11.382 10.170 -11.417 1.00 79.50 110 ILE A C 1
ATOM 854 O O . ILE A 1 110 ? -11.652 9.902 -10.244 1.00 79.50 110 ILE A O 1
ATOM 858 N N . PRO A 1 111 ? -12.230 9.918 -12.433 1.00 85.62 111 PRO A N 1
ATOM 859 C CA . PRO A 1 111 ? -13.468 9.169 -12.246 1.00 85.62 111 PRO A CA 1
ATOM 860 C C . PRO A 1 111 ? -13.201 7.781 -11.658 1.00 85.62 111 PRO A C 1
ATOM 862 O O . PRO A 1 111 ? -12.186 7.149 -11.978 1.00 85.62 111 PRO A O 1
ATOM 865 N N . ALA A 1 112 ? -14.124 7.295 -10.829 1.00 82.12 112 ALA A N 1
ATOM 866 C CA . ALA A 1 112 ? -13.992 6.007 -10.154 1.00 82.12 112 ALA A CA 1
ATOM 867 C C . ALA A 1 112 ? -13.848 4.855 -11.159 1.00 82.12 112 ALA A C 1
ATOM 869 O O . ALA A 1 112 ? -13.013 3.977 -10.978 1.00 82.12 112 ALA A O 1
ATOM 870 N N . GLU A 1 113 ? -14.564 4.910 -12.279 1.00 86.06 113 GLU A N 1
ATOM 871 C CA . GLU A 1 113 ? -14.514 3.912 -13.349 1.00 86.06 113 GLU A CA 1
ATOM 872 C C . GLU A 1 113 ? -13.111 3.816 -13.959 1.00 86.06 113 GLU A C 1
ATOM 874 O O . GLU A 1 113 ? -12.619 2.729 -14.253 1.00 86.06 113 GLU A O 1
ATOM 879 N N . THR A 1 114 ? -12.428 4.957 -14.099 1.00 86.62 114 THR A N 1
ATOM 880 C CA . THR A 1 114 ? -11.050 4.998 -14.607 1.00 86.62 114 THR A CA 1
ATOM 881 C C . THR A 1 114 ? -10.065 4.421 -13.593 1.00 86.62 114 THR A C 1
ATOM 883 O O . THR A 1 114 ? -9.128 3.729 -13.984 1.00 86.62 114 THR A O 1
ATOM 886 N N . LEU A 1 115 ? -10.259 4.690 -12.298 1.00 85.00 115 LEU A N 1
ATOM 887 C CA . LEU A 1 115 ? -9.450 4.093 -11.232 1.00 85.00 115 LEU A CA 1
ATOM 888 C C . LEU A 1 115 ? -9.612 2.567 -11.207 1.00 85.00 115 LEU A C 1
ATOM 890 O O . LEU A 1 115 ? -8.612 1.854 -11.187 1.00 85.00 115 LEU A O 1
ATOM 894 N N . ILE A 1 116 ? -10.856 2.084 -11.254 1.00 87.81 116 ILE A N 1
ATOM 895 C CA . ILE A 1 116 ? -11.198 0.656 -11.237 1.00 87.81 116 ILE A CA 1
ATOM 896 C C . ILE A 1 116 ? -10.593 -0.049 -12.454 1.00 87.81 116 ILE A C 1
ATOM 898 O O . ILE A 1 116 ? -9.918 -1.064 -12.296 1.00 87.81 116 ILE A O 1
ATOM 902 N N . GLN A 1 117 ? -10.753 0.516 -13.657 1.00 90.56 117 GLN A N 1
ATOM 903 C CA . GLN A 1 117 ? -10.142 -0.042 -14.865 1.00 90.56 117 GLN A CA 1
ATOM 904 C C . GLN A 1 117 ? -8.619 -0.157 -14.718 1.00 90.56 117 GLN A C 1
ATOM 906 O O . GLN A 1 117 ? -8.048 -1.219 -14.950 1.00 90.56 117 GLN A O 1
ATOM 911 N N . ARG A 1 118 ? -7.956 0.916 -14.264 1.00 91.00 118 ARG A N 1
ATOM 912 C CA . ARG A 1 118 ? -6.497 0.928 -14.084 1.00 91.00 118 ARG A CA 1
ATOM 913 C C . ARG A 1 118 ? -6.023 -0.067 -13.031 1.00 91.00 118 ARG A C 1
ATOM 915 O O . ARG A 1 118 ? -4.951 -0.638 -13.196 1.00 91.00 118 ARG A O 1
ATOM 922 N N . TYR A 1 119 ? -6.793 -0.269 -11.964 1.00 93.00 119 TYR A N 1
ATOM 923 C CA . TYR A 1 119 ? -6.500 -1.289 -10.962 1.00 93.00 119 TYR A CA 1
ATOM 924 C C . TYR A 1 119 ? -6.429 -2.681 -11.609 1.00 93.00 119 TYR A C 1
ATOM 926 O O . TYR A 1 119 ? -5.420 -3.371 -11.456 1.00 93.00 119 TYR A O 1
ATOM 934 N N . PHE A 1 120 ? -7.441 -3.055 -12.399 1.00 95.62 120 PHE A N 1
ATOM 935 C CA . PHE A 1 120 ? -7.464 -4.354 -13.075 1.00 95.62 120 PHE A CA 1
ATOM 936 C C . PHE A 1 120 ? -6.369 -4.489 -14.140 1.00 95.62 120 PHE A C 1
ATOM 938 O O . PHE A 1 120 ? -5.751 -5.548 -14.230 1.00 95.62 120 PHE A O 1
ATOM 945 N N . ASP A 1 121 ? -6.057 -3.422 -14.883 1.00 93.69 121 ASP A N 1
ATOM 946 C CA . ASP A 1 121 ? -4.953 -3.427 -15.854 1.00 93.69 121 ASP A CA 1
ATOM 947 C C . ASP A 1 121 ? -3.598 -3.680 -15.166 1.00 93.69 121 ASP A C 1
ATOM 949 O O . ASP A 1 121 ? -2.776 -4.468 -15.641 1.00 93.69 121 ASP A O 1
ATOM 953 N N . VAL A 1 122 ? -3.358 -3.029 -14.021 1.00 90.50 122 VAL A N 1
ATOM 954 C CA . VAL A 1 122 ? -2.121 -3.192 -13.243 1.00 90.50 122 VAL A CA 1
ATOM 955 C C . VAL A 1 122 ? -2.031 -4.588 -12.627 1.00 90.50 122 VAL A C 1
ATOM 957 O O . VAL A 1 122 ? -0.954 -5.190 -12.678 1.00 90.50 122 VAL A O 1
ATOM 960 N N . ALA A 1 123 ? -3.133 -5.108 -12.081 1.00 92.75 123 ALA A N 1
ATOM 961 C CA . ALA A 1 123 ? -3.199 -6.455 -11.518 1.00 92.75 123 ALA A CA 1
ATOM 962 C C . ALA A 1 123 ? -2.936 -7.524 -12.593 1.00 92.75 123 ALA A C 1
ATOM 964 O O . ALA A 1 123 ? -2.052 -8.362 -12.421 1.00 92.75 123 ALA A O 1
ATOM 965 N N . ALA A 1 124 ? -3.594 -7.428 -13.754 1.00 94.50 124 ALA A N 1
ATOM 966 C CA . ALA A 1 124 ? -3.379 -8.346 -14.874 1.00 94.50 124 ALA A CA 1
ATOM 967 C C . ALA A 1 124 ? -1.932 -8.296 -15.394 1.00 94.50 124 ALA A C 1
ATOM 969 O O . ALA A 1 124 ? -1.311 -9.330 -15.647 1.00 94.50 124 ALA A O 1
ATOM 970 N N . ALA A 1 125 ? -1.347 -7.098 -15.497 1.00 92.81 125 ALA A N 1
ATOM 971 C CA . ALA A 1 125 ? 0.055 -6.954 -15.873 1.00 92.81 125 ALA A CA 1
ATOM 972 C C . ALA A 1 125 ? 1.006 -7.554 -14.822 1.00 92.81 125 ALA A C 1
ATOM 974 O O . ALA A 1 125 ? 2.079 -8.042 -15.177 1.00 92.81 125 ALA A O 1
ATOM 975 N N . ALA A 1 126 ? 0.657 -7.501 -13.533 1.00 91.75 126 ALA A N 1
ATOM 976 C CA . ALA A 1 126 ? 1.435 -8.133 -12.471 1.00 91.75 126 ALA A CA 1
ATOM 977 C C . ALA A 1 126 ? 1.366 -9.661 -12.544 1.00 91.75 126 ALA A C 1
ATOM 979 O O . ALA A 1 126 ? 2.408 -10.310 -12.450 1.00 91.75 126 ALA A O 1
ATOM 980 N N . ASP A 1 127 ? 0.185 -10.217 -12.794 1.00 94.69 127 ASP A N 1
ATOM 981 C CA . ASP A 1 127 ? -0.001 -11.655 -12.978 1.00 94.69 127 ASP A CA 1
ATOM 982 C C . ASP A 1 127 ? 0.800 -12.182 -14.172 1.00 94.69 127 ASP A C 1
ATOM 984 O O . ASP A 1 127 ? 1.514 -13.178 -14.044 1.00 94.69 127 ASP A O 1
ATOM 988 N N . GLN A 1 128 ? 0.784 -11.463 -15.301 1.00 95.94 128 GLN A N 1
ATOM 989 C CA . GLN A 1 128 ? 1.599 -11.827 -16.460 1.00 95.94 128 GLN A CA 1
ATOM 990 C C . GLN A 1 128 ? 3.097 -11.810 -16.129 1.00 95.94 128 GLN A C 1
ATOM 992 O O . GLN A 1 128 ? 3.818 -12.739 -16.478 1.00 95.94 128 GLN A O 1
ATOM 997 N N . ARG A 1 129 ? 3.581 -10.801 -15.392 1.00 92.25 129 ARG A N 1
ATOM 998 C CA . ARG A 1 129 ? 4.994 -10.761 -14.974 1.00 92.25 129 ARG A CA 1
ATOM 999 C C . ARG A 1 129 ? 5.362 -11.930 -14.065 1.00 92.25 129 ARG A C 1
ATOM 1001 O O . ARG A 1 129 ? 6.457 -12.472 -14.198 1.00 92.25 129 ARG A O 1
ATOM 1008 N N . LEU A 1 130 ? 4.482 -12.313 -13.140 1.00 91.69 130 LEU A N 1
ATOM 1009 C CA . LEU A 1 130 ? 4.714 -13.456 -12.254 1.00 91.69 130 LEU A CA 1
ATOM 1010 C C . LEU A 1 130 ? 4.797 -14.770 -13.033 1.00 91.69 130 LEU A C 1
ATOM 1012 O O . LEU A 1 130 ? 5.654 -15.601 -12.716 1.00 91.69 130 LEU A O 1
ATOM 1016 N N . ALA A 1 131 ? 3.928 -14.925 -14.033 1.00 95.88 131 ALA A N 1
ATOM 1017 C CA . ALA A 1 131 ? 3.903 -16.042 -14.967 1.00 95.88 131 ALA A CA 1
ATOM 1018 C C . ALA A 1 131 ? 5.206 -16.110 -15.786 1.00 95.88 131 ALA A C 1
ATOM 1020 O O . ALA A 1 131 ? 5.913 -17.120 -15.734 1.00 95.88 131 ALA A O 1
ATOM 1021 N N . ASP A 1 132 ? 5.601 -14.999 -16.417 1.00 95.38 132 ASP A N 1
ATOM 1022 C CA . ASP A 1 132 ? 6.818 -14.894 -17.232 1.00 95.38 132 ASP A CA 1
ATOM 1023 C C . ASP A 1 132 ? 8.085 -15.214 -16.424 1.00 95.38 132 ASP A C 1
ATOM 1025 O O . ASP A 1 132 ? 8.938 -15.985 -16.866 1.00 95.38 132 ASP A O 1
ATOM 1029 N N . GLN A 1 133 ? 8.198 -14.676 -15.204 1.00 91.69 133 GLN A N 1
ATOM 1030 C CA . GLN A 1 133 ? 9.335 -14.925 -14.306 1.00 91.69 133 GLN A CA 1
ATOM 1031 C C . GLN A 1 133 ? 9.490 -16.400 -13.916 1.00 91.69 133 GLN A C 1
ATOM 1033 O O . GLN A 1 133 ? 10.586 -16.822 -13.548 1.00 91.69 133 GLN A O 1
ATOM 1038 N N . ARG A 1 134 ? 8.401 -17.174 -13.956 1.00 92.31 134 ARG A N 1
ATOM 1039 C CA . ARG A 1 134 ? 8.366 -18.582 -13.532 1.00 92.31 134 ARG A CA 1
ATOM 1040 C C . ARG A 1 134 ? 8.265 -19.557 -14.700 1.00 92.31 134 ARG A C 1
ATOM 1042 O O . ARG A 1 134 ? 8.315 -20.760 -14.463 1.00 92.31 134 ARG A O 1
ATOM 1049 N N . GLY A 1 135 ? 8.139 -19.063 -15.934 1.00 96.50 135 GLY A N 1
ATOM 1050 C CA . GLY A 1 135 ? 7.885 -19.901 -17.106 1.00 96.50 135 GLY A CA 1
ATOM 1051 C C . GLY A 1 135 ? 6.572 -20.682 -16.994 1.00 96.50 135 GLY A C 1
ATOM 1052 O O . GLY A 1 135 ? 6.507 -21.824 -17.439 1.00 96.50 135 GLY A O 1
ATOM 1053 N N . LEU A 1 136 ? 5.565 -20.087 -16.350 1.00 96.75 136 LEU A N 1
ATOM 1054 C CA . LEU A 1 136 ? 4.235 -20.660 -16.131 1.00 96.75 136 LEU A CA 1
ATOM 1055 C C . LEU A 1 136 ? 3.181 -19.845 -16.887 1.00 96.75 136 LEU A C 1
ATOM 1057 O O . LEU A 1 136 ? 3.439 -18.724 -17.314 1.00 96.75 136 LEU A O 1
ATOM 1061 N N . THR A 1 137 ? 1.981 -20.395 -17.023 1.00 97.94 137 THR A N 1
ATOM 1062 C CA . THR A 1 137 ? 0.774 -19.654 -17.418 1.00 97.94 137 THR A CA 1
ATOM 1063 C C . THR A 1 137 ? 0.209 -18.848 -16.243 1.00 97.94 137 THR A C 1
ATOM 1065 O O . THR A 1 137 ? 0.531 -19.108 -15.077 1.00 97.94 137 THR A O 1
ATOM 1068 N N . VAL A 1 138 ? -0.660 -17.872 -16.533 1.00 97.19 138 VAL A N 1
ATOM 1069 C CA . VAL A 1 138 ? -1.356 -17.083 -15.500 1.00 97.19 138 VAL A CA 1
ATOM 1070 C C . VAL A 1 138 ? -2.210 -17.996 -14.614 1.00 97.19 138 VAL A C 1
ATOM 1072 O O . VAL A 1 138 ? -2.182 -17.894 -13.389 1.00 97.19 138 VAL A O 1
ATOM 1075 N N . GLU A 1 139 ? -2.897 -18.967 -15.210 1.00 97.31 139 GLU A N 1
ATOM 1076 C CA . GLU A 1 139 ? -3.710 -19.952 -14.500 1.00 97.31 139 GLU A CA 1
ATOM 1077 C C . GLU A 1 139 ? -2.864 -20.815 -13.546 1.00 97.31 139 GLU A C 1
ATOM 1079 O O . GLU A 1 139 ? -3.277 -21.115 -12.421 1.00 97.31 139 GLU A O 1
ATOM 1084 N N . GLU A 1 140 ? -1.647 -21.185 -13.951 1.00 97.25 140 GLU A N 1
ATOM 1085 C CA . GLU A 1 140 ? -0.731 -21.966 -13.118 1.00 97.25 140 GLU A CA 1
ATOM 1086 C C . GLU A 1 140 ? -0.188 -21.164 -11.931 1.00 97.25 140 GLU A C 1
ATOM 1088 O O . GLU A 1 140 ? -0.147 -21.698 -10.821 1.00 97.25 140 GLU A O 1
ATOM 1093 N N . VAL A 1 141 ? 0.190 -19.891 -12.106 1.00 95.44 141 VAL A N 1
ATOM 1094 C CA . VAL A 1 141 ? 0.596 -19.052 -10.958 1.00 95.44 141 VAL A CA 1
ATOM 1095 C C . VAL A 1 141 ? -0.579 -18.799 -10.015 1.00 95.44 141 VAL A C 1
ATOM 1097 O O . VAL A 1 141 ? -0.431 -18.895 -8.795 1.00 95.44 141 VAL A O 1
ATOM 1100 N N . HIS A 1 142 ? -1.775 -18.603 -10.565 1.00 94.81 142 HIS A N 1
ATOM 1101 C CA . HIS A 1 142 ? -3.009 -18.442 -9.806 1.00 94.81 142 HIS A CA 1
ATOM 1102 C C . HIS A 1 142 ? -3.371 -19.677 -8.982 1.00 94.81 142 HIS A C 1
ATOM 1104 O O . HIS A 1 142 ? -3.729 -19.531 -7.816 1.00 94.81 142 HIS A O 1
ATOM 1110 N N . SER A 1 143 ? -3.252 -20.883 -9.546 1.00 95.38 143 SER A N 1
ATOM 1111 C CA . SER A 1 143 ? -3.511 -22.140 -8.821 1.00 95.38 143 SER A CA 1
ATOM 1112 C C . SER A 1 143 ? -2.509 -22.405 -7.691 1.00 95.38 143 SER A C 1
ATOM 1114 O O . SER A 1 143 ? -2.801 -23.157 -6.764 1.00 95.38 143 SER A O 1
ATOM 1116 N N . LYS A 1 144 ? -1.344 -21.747 -7.735 1.00 91.75 144 LYS A N 1
ATOM 1117 C CA . LYS A 1 144 ? -0.340 -21.734 -6.662 1.00 91.75 144 LYS A CA 1
ATOM 1118 C C . LYS A 1 144 ? -0.570 -20.618 -5.633 1.00 91.75 144 LYS A C 1
ATOM 1120 O O . LYS A 1 144 ? 0.249 -20.464 -4.734 1.00 91.75 144 LYS A O 1
ATOM 1125 N N . GLY A 1 145 ? -1.641 -19.831 -5.766 1.00 89.94 145 GLY A N 1
ATOM 1126 C CA . GLY A 1 145 ? -1.928 -18.694 -4.887 1.00 89.94 145 GLY A CA 1
ATOM 1127 C C . GLY A 1 145 ? -1.000 -17.491 -5.094 1.00 89.94 145 GLY A C 1
ATOM 1128 O O . GLY A 1 145 ? -0.938 -16.612 -4.240 1.00 89.94 145 GLY A O 1
ATOM 1129 N N . LEU A 1 146 ? -0.264 -17.432 -6.209 1.00 89.31 146 LEU A N 1
ATOM 1130 C CA . LEU A 1 146 ? 0.641 -16.326 -6.515 1.00 89.31 146 LEU A CA 1
ATOM 1131 C C . LEU A 1 146 ? -0.104 -15.266 -7.324 1.00 89.31 146 LEU A C 1
ATOM 1133 O O . LEU A 1 146 ? -0.297 -15.422 -8.529 1.00 89.31 146 LEU A O 1
ATOM 1137 N N . ARG A 1 147 ? -0.520 -14.194 -6.647 1.00 90.56 147 ARG A N 1
ATOM 1138 C CA . ARG A 1 147 ? -1.203 -13.041 -7.248 1.00 90.56 147 ARG A CA 1
ATOM 1139 C C . ARG A 1 147 ? -0.728 -11.742 -6.615 1.00 90.56 147 ARG A C 1
ATOM 1141 O O . ARG A 1 147 ? -0.178 -11.742 -5.513 1.00 90.56 147 ARG A O 1
ATOM 1148 N N . GLN A 1 148 ? -0.941 -10.633 -7.312 1.00 90.38 148 GLN A N 1
ATOM 1149 C CA . GLN A 1 148 ? -0.757 -9.297 -6.752 1.00 90.38 148 GLN A CA 1
ATOM 1150 C C . GLN A 1 148 ? -2.072 -8.522 -6.836 1.00 90.38 148 GLN A C 1
ATOM 1152 O O . GLN A 1 148 ? -2.368 -7.888 -7.844 1.00 90.38 148 GLN A O 1
ATOM 1157 N N . THR A 1 149 ? -2.849 -8.587 -5.760 1.00 94.19 149 THR A N 1
ATOM 1158 C CA . THR A 1 149 ? -4.200 -8.014 -5.676 1.00 94.19 149 THR A CA 1
ATOM 1159 C C . THR A 1 149 ? -4.268 -6.755 -4.814 1.00 94.19 149 THR A C 1
ATOM 1161 O O . THR A 1 149 ? -5.124 -5.908 -5.029 1.00 94.19 149 THR A O 1
ATOM 1164 N N . VAL A 1 150 ? -3.344 -6.574 -3.868 1.00 94.94 150 VAL A N 1
ATOM 1165 C CA . VAL A 1 150 ? -3.275 -5.363 -3.039 1.00 94.94 150 VAL A CA 1
ATOM 1166 C C . VAL A 1 150 ? -2.197 -4.426 -3.577 1.00 94.94 150 VAL A C 1
ATOM 1168 O O . VAL A 1 150 ? -1.025 -4.799 -3.673 1.00 94.94 150 VAL A O 1
ATOM 1171 N N . LEU A 1 151 ? -2.590 -3.200 -3.923 1.00 93.06 151 LEU A N 1
ATOM 1172 C CA . LEU A 1 151 ? -1.707 -2.167 -4.458 1.00 93.06 151 LEU A CA 1
ATOM 1173 C C . LEU A 1 151 ? -1.572 -1.022 -3.454 1.00 93.06 151 LEU A C 1
ATOM 1175 O O . LEU A 1 151 ? -2.536 -0.308 -3.177 1.00 93.06 151 LEU A O 1
ATOM 1179 N N . TRP A 1 152 ? -0.361 -0.836 -2.936 1.00 92.81 152 TRP A N 1
ATOM 1180 C CA . TRP A 1 152 ? -0.006 0.291 -2.076 1.00 92.81 152 TRP A CA 1
ATOM 1181 C C . TRP A 1 152 ? 0.452 1.498 -2.896 1.00 92.81 152 TRP A C 1
ATOM 1183 O O . TRP A 1 152 ? 0.997 1.356 -3.995 1.00 92.81 152 TRP A O 1
ATOM 1193 N N . GLY A 1 153 ? 0.273 2.691 -2.330 1.00 90.25 153 GLY A N 1
ATOM 1194 C CA . GLY A 1 153 ? 0.956 3.893 -2.790 1.00 90.25 153 GLY A CA 1
ATOM 1195 C C . GLY A 1 153 ? 2.471 3.690 -2.790 1.00 90.25 153 GLY A C 1
ATOM 1196 O O . GLY A 1 153 ? 3.000 2.818 -2.096 1.00 90.25 153 GLY A O 1
ATOM 1197 N N . THR A 1 154 ? 3.183 4.501 -3.573 1.00 90.69 154 THR A N 1
ATOM 1198 C CA . THR A 1 154 ? 4.645 4.427 -3.631 1.00 90.69 154 THR A CA 1
ATOM 1199 C C . THR A 1 154 ? 5.302 5.779 -3.418 1.00 90.69 154 THR A C 1
ATOM 1201 O O . THR A 1 154 ? 4.802 6.799 -3.885 1.00 90.69 154 THR A O 1
ATOM 1204 N N . ASP A 1 155 ? 6.456 5.750 -2.762 1.00 87.56 155 ASP A N 1
ATOM 1205 C CA . ASP A 1 155 ? 7.383 6.857 -2.605 1.00 87.56 155 ASP A CA 1
ATOM 1206 C C . ASP A 1 155 ? 8.633 6.662 -3.476 1.00 87.56 155 ASP A C 1
ATOM 1208 O O . ASP A 1 155 ? 9.087 5.544 -3.758 1.00 87.56 155 ASP A O 1
ATOM 1212 N N . LYS A 1 156 ? 9.254 7.788 -3.848 1.00 86.81 156 LYS A N 1
ATOM 1213 C CA . LYS A 1 156 ? 10.573 7.840 -4.511 1.00 86.81 156 LYS A CA 1
ATOM 1214 C C . LYS A 1 156 ? 11.739 7.602 -3.546 1.00 86.81 156 LYS A C 1
ATOM 1216 O O . LYS A 1 156 ? 12.852 7.313 -3.979 1.00 86.81 156 LYS A O 1
ATOM 1221 N N . GLY A 1 157 ? 11.502 7.732 -2.240 1.00 85.75 157 GLY A N 1
ATOM 1222 C CA . GLY A 1 157 ? 12.491 7.504 -1.191 1.00 85.75 157 GLY A CA 1
ATOM 1223 C C . GLY A 1 157 ? 12.050 6.402 -0.236 1.00 85.75 157 GLY A C 1
ATOM 1224 O O . GLY A 1 157 ? 10.895 6.355 0.166 1.00 85.75 157 GLY A O 1
ATOM 1225 N N . CYS A 1 158 ? 12.981 5.534 0.161 1.00 87.00 158 CYS A N 1
ATOM 1226 C CA . CYS A 1 158 ? 12.691 4.519 1.169 1.00 87.00 158 CYS A CA 1
ATOM 1227 C C . CYS A 1 158 ? 12.559 5.163 2.554 1.00 87.00 158 CYS A C 1
ATOM 1229 O O . CYS A 1 158 ? 13.542 5.699 3.086 1.00 87.00 158 CYS A O 1
ATOM 1231 N N . PHE A 1 159 ? 11.362 5.089 3.134 1.00 85.69 159 PHE A N 1
ATOM 1232 C CA . PHE A 1 159 ? 11.053 5.595 4.465 1.00 85.69 159 PHE A CA 1
ATOM 1233 C C . PHE A 1 159 ? 10.149 4.608 5.226 1.00 85.69 159 PHE A C 1
ATOM 1235 O O . PHE A 1 159 ? 9.306 3.966 4.604 1.00 85.69 159 PHE A O 1
ATOM 1242 N N . PRO A 1 160 ? 10.280 4.494 6.559 1.00 82.56 160 PRO A N 1
ATOM 1243 C CA . PRO A 1 160 ? 11.358 5.046 7.380 1.00 82.56 160 PRO A CA 1
ATOM 1244 C C . PRO A 1 160 ? 12.652 4.255 7.202 1.00 82.56 160 PRO A C 1
ATOM 1246 O O . PRO A 1 160 ? 12.623 3.035 7.320 1.00 82.56 160 PRO A O 1
ATOM 1249 N N . SER A 1 161 ? 13.793 4.911 6.954 1.00 67.88 161 SER A N 1
ATOM 1250 C CA . SER A 1 161 ? 15.066 4.187 6.861 1.00 67.88 161 SER A CA 1
ATOM 1251 C C . SER A 1 161 ? 15.683 3.925 8.231 1.00 67.88 161 SER A C 1
ATOM 1253 O O . SER A 1 161 ? 15.817 4.827 9.069 1.00 67.88 161 SER A O 1
ATOM 1255 N N . SER A 1 162 ? 16.119 2.686 8.443 1.00 52.44 162 SER A N 1
ATOM 1256 C CA . SER A 1 162 ? 16.967 2.314 9.574 1.00 52.44 162 SER A CA 1
ATOM 1257 C C . SER A 1 162 ? 18.371 2.887 9.351 1.00 52.44 162 SER A C 1
ATOM 1259 O O . SER A 1 162 ? 19.214 2.246 8.743 1.00 52.44 162 SER A O 1
ATOM 1261 N N . GLY A 1 163 ? 18.611 4.130 9.763 1.00 52.91 163 GLY A N 1
ATOM 1262 C CA . GLY A 1 163 ? 19.971 4.668 9.896 1.00 52.91 163 GLY A CA 1
ATOM 1263 C C . GLY A 1 163 ? 20.481 5.545 8.748 1.00 52.91 163 GLY A C 1
ATOM 1264 O O . GLY A 1 163 ? 19.759 5.873 7.800 1.00 52.91 163 GLY A O 1
ATOM 1265 N N . ASN A 1 164 ? 21.745 5.953 8.894 1.00 51.31 164 ASN A N 1
ATOM 1266 C CA . ASN A 1 164 ? 22.519 6.773 7.959 1.00 51.31 164 ASN A CA 1
ATOM 1267 C C . ASN A 1 164 ? 23.562 5.893 7.244 1.00 51.31 164 ASN A C 1
ATOM 1269 O O . ASN A 1 164 ? 24.077 4.943 7.827 1.00 51.31 164 ASN A O 1
ATOM 1273 N N . GLY A 1 165 ? 23.913 6.216 5.996 1.00 60.84 165 GLY A N 1
ATOM 1274 C CA . GLY A 1 165 ? 24.952 5.482 5.256 1.00 60.84 165 GLY A CA 1
ATOM 1275 C C . GLY A 1 165 ? 24.556 4.039 4.908 1.00 60.84 165 GLY A C 1
ATOM 1276 O O . GLY A 1 165 ? 23.470 3.805 4.377 1.00 60.84 165 GLY A O 1
ATOM 1277 N N . ASP A 1 166 ? 25.440 3.079 5.189 1.00 56.03 166 ASP A N 1
ATOM 1278 C CA . ASP A 1 166 ? 25.310 1.669 4.784 1.00 56.03 166 ASP A CA 1
ATOM 1279 C C . ASP A 1 166 ? 24.118 0.934 5.418 1.00 56.03 166 ASP A C 1
ATOM 1281 O O . ASP A 1 166 ? 23.586 -0.001 4.819 1.00 56.03 166 ASP A O 1
ATOM 1285 N N . GLU A 1 167 ? 23.665 1.339 6.607 1.00 57.69 167 GLU A N 1
ATOM 1286 C CA . GLU A 1 167 ? 22.513 0.712 7.280 1.00 57.69 167 GLU A CA 1
ATOM 1287 C C . GLU A 1 167 ? 21.221 0.891 6.473 1.00 57.69 167 GLU A C 1
ATOM 1289 O O . GLU A 1 167 ? 20.437 -0.048 6.324 1.00 57.69 167 GLU A O 1
ATOM 1294 N N . LYS A 1 168 ? 21.066 2.051 5.820 1.00 62.47 168 LYS A N 1
ATOM 1295 C CA . LYS A 1 168 ? 19.949 2.337 4.912 1.00 62.47 168 LYS A CA 1
ATOM 1296 C C . LYS A 1 168 ? 19.953 1.434 3.675 1.00 62.47 168 LYS A C 1
ATOM 1298 O O . LYS A 1 168 ? 18.893 1.157 3.123 1.00 62.47 168 LYS A O 1
ATOM 1303 N N . GLN A 1 169 ? 21.128 0.973 3.242 1.00 64.38 169 GLN A N 1
ATOM 1304 C CA . GLN A 1 169 ? 21.270 0.092 2.078 1.00 64.38 169 GLN A CA 1
ATOM 1305 C C . GLN A 1 169 ? 20.993 -1.378 2.416 1.00 64.38 169 GLN A C 1
ATOM 1307 O O . GLN A 1 169 ? 20.602 -2.138 1.535 1.00 64.38 169 GLN A O 1
ATOM 1312 N N . ARG A 1 170 ? 21.162 -1.782 3.682 1.00 77.00 170 ARG A N 1
ATOM 1313 C CA . ARG A 1 170 ? 20.924 -3.162 4.144 1.00 77.00 170 ARG A CA 1
ATOM 1314 C C . ARG A 1 170 ? 19.502 -3.406 4.637 1.00 77.00 170 ARG A C 1
ATOM 1316 O O . ARG A 1 170 ? 19.151 -4.552 4.907 1.00 77.00 170 ARG A O 1
ATOM 1323 N N . ASP A 1 171 ? 18.682 -2.364 4.729 1.00 86.88 171 ASP A N 1
ATOM 1324 C CA . ASP A 1 171 ? 17.292 -2.477 5.156 1.00 86.88 171 ASP A CA 1
ATOM 1325 C C . ASP A 1 171 ? 16.454 -3.258 4.123 1.00 86.88 171 ASP A C 1
ATOM 1327 O O . ASP A 1 171 ? 16.265 -2.764 3.003 1.00 86.88 171 ASP A O 1
ATOM 1331 N N . PRO A 1 172 ? 15.926 -4.452 4.464 1.00 89.69 172 PRO A N 1
ATOM 1332 C CA . PRO A 1 172 ? 15.153 -5.284 3.536 1.00 89.69 172 PRO A CA 1
ATOM 1333 C C . PRO A 1 172 ? 13.967 -4.549 2.915 1.00 89.69 172 PRO A C 1
ATOM 1335 O O . PRO A 1 172 ? 13.627 -4.788 1.761 1.00 89.69 172 PRO A O 1
ATOM 1338 N N . ARG A 1 173 ? 13.402 -3.571 3.629 1.00 91.00 173 ARG A N 1
ATOM 1339 C CA . ARG A 1 173 ? 12.283 -2.738 3.164 1.00 91.00 173 ARG A CA 1
ATOM 1340 C C . ARG A 1 173 ? 12.658 -1.813 2.009 1.00 91.00 173 ARG A C 1
ATOM 1342 O O . ARG A 1 173 ? 11.777 -1.270 1.356 1.00 91.00 173 ARG A O 1
ATOM 1349 N N . CYS A 1 174 ? 13.952 -1.636 1.750 1.00 87.69 174 CYS A N 1
ATOM 1350 C CA . CYS A 1 174 ? 14.463 -0.820 0.657 1.00 87.69 174 CYS A CA 1
ATOM 1351 C C . CYS A 1 174 ? 15.021 -1.669 -0.495 1.00 87.69 174 CYS A C 1
ATOM 1353 O O . CYS A 1 174 ? 14.781 -1.361 -1.667 1.00 87.69 174 CYS A O 1
ATOM 1355 N N . TRP A 1 175 ? 15.791 -2.721 -0.202 1.00 86.69 175 TRP A N 1
ATOM 1356 C CA . TRP A 1 175 ? 16.483 -3.477 -1.253 1.00 86.69 175 TRP A CA 1
ATOM 1357 C C . TRP A 1 175 ? 15.689 -4.667 -1.809 1.00 86.69 175 TRP A C 1
ATOM 1359 O O . TRP A 1 175 ? 15.940 -5.027 -2.955 1.00 86.69 175 TRP A O 1
ATOM 1369 N N . LEU A 1 176 ? 14.710 -5.228 -1.080 1.00 90.50 176 LEU A N 1
ATOM 1370 C CA . LEU A 1 176 ? 13.832 -6.289 -1.614 1.00 90.50 176 LEU A CA 1
ATOM 1371 C C . LEU A 1 176 ? 12.705 -5.761 -2.502 1.00 90.50 176 LEU A C 1
ATOM 1373 O O . LEU A 1 176 ? 12.126 -6.521 -3.268 1.00 90.50 176 LEU A O 1
ATOM 1377 N N . VAL A 1 177 ? 12.380 -4.470 -2.410 1.00 88.38 177 VAL A N 1
ATOM 1378 C CA . VAL A 1 177 ? 11.308 -3.877 -3.213 1.00 88.38 177 VAL A CA 1
ATOM 1379 C C . VAL A 1 177 ? 11.698 -3.922 -4.696 1.00 88.38 177 VAL A C 1
ATOM 1381 O O . VAL A 1 177 ? 12.733 -3.351 -5.050 1.00 88.38 177 VAL A O 1
ATOM 1384 N N . PRO A 1 178 ? 10.905 -4.538 -5.588 1.00 87.00 178 PRO A N 1
ATOM 1385 C CA . PRO A 1 178 ? 11.252 -4.628 -7.002 1.00 87.00 178 PRO A CA 1
ATOM 1386 C C . PRO A 1 178 ? 11.457 -3.254 -7.650 1.00 87.00 178 PRO A C 1
ATOM 1388 O O . PRO A 1 178 ? 10.833 -2.259 -7.271 1.00 87.00 178 PRO A O 1
ATOM 1391 N N . PHE A 1 179 ? 12.331 -3.187 -8.654 1.00 83.94 179 PHE A N 1
ATOM 1392 C CA . PHE A 1 179 ? 12.434 -1.994 -9.494 1.00 83.94 179 PHE A CA 1
ATOM 1393 C C . PHE A 1 179 ? 11.157 -1.798 -10.313 1.00 83.94 179 PHE A C 1
ATOM 1395 O O . PHE A 1 179 ? 10.454 -2.759 -10.637 1.00 83.94 179 PHE A O 1
ATOM 1402 N N . SER A 1 180 ? 10.859 -0.540 -10.648 1.00 81.94 180 SER A N 1
ATOM 1403 C CA . SER A 1 180 ? 9.697 -0.235 -11.473 1.00 81.94 180 SER A CA 1
ATOM 1404 C C . SER A 1 180 ? 9.877 -0.815 -12.879 1.00 81.94 180 SER A C 1
ATOM 1406 O O . SER A 1 180 ? 10.991 -0.957 -13.383 1.00 81.94 180 SER A O 1
ATOM 1408 N N . THR A 1 181 ? 8.766 -1.122 -13.541 1.00 82.56 181 THR A N 1
ATOM 1409 C CA . THR A 1 181 ? 8.762 -1.529 -14.953 1.00 82.56 181 THR A CA 1
ATOM 1410 C C . THR A 1 181 ? 8.731 -0.324 -15.895 1.00 82.56 181 THR A C 1
ATOM 1412 O O . THR A 1 181 ? 8.374 -0.466 -17.065 1.00 82.56 181 THR A O 1
ATOM 1415 N N . LEU A 1 182 ? 9.015 0.880 -15.388 1.00 84.44 182 LEU A N 1
ATOM 1416 C CA . LEU A 1 182 ? 8.971 2.092 -16.190 1.00 84.44 182 LEU A CA 1
ATOM 1417 C C . LEU A 1 182 ? 10.155 2.140 -17.169 1.00 84.44 182 LEU A C 1
ATOM 1419 O O . LEU A 1 182 ? 11.216 1.566 -16.912 1.00 84.44 182 LEU A O 1
ATOM 1423 N N . PRO A 1 183 ? 10.005 2.839 -18.308 1.00 84.75 183 PRO A N 1
ATOM 1424 C CA . PRO A 1 183 ? 11.103 3.029 -19.246 1.00 84.75 183 PRO A CA 1
ATOM 1425 C C . PRO A 1 183 ? 12.322 3.701 -18.599 1.00 84.75 183 PRO A C 1
ATOM 1427 O O . PRO A 1 183 ? 12.183 4.605 -17.778 1.00 84.75 183 PRO A O 1
ATOM 1430 N N . ARG A 1 184 ? 13.526 3.341 -19.068 1.00 81.56 184 ARG A N 1
ATOM 1431 C CA . ARG A 1 184 ? 14.835 3.789 -18.541 1.00 81.56 184 ARG A CA 1
ATOM 1432 C C . ARG A 1 184 ? 15.008 5.307 -18.370 1.00 81.56 184 ARG A C 1
ATOM 1434 O O . ARG A 1 184 ? 15.868 5.725 -17.608 1.00 81.56 184 ARG A O 1
ATOM 1441 N N . TYR A 1 185 ? 14.233 6.121 -19.082 1.00 84.44 185 TYR A N 1
ATOM 1442 C CA . TYR A 1 185 ? 14.321 7.585 -19.055 1.00 84.44 185 TYR A CA 1
ATOM 1443 C C . TYR A 1 185 ? 12.979 8.251 -18.751 1.00 84.44 185 TYR A C 1
ATOM 1445 O O . TYR A 1 185 ? 12.740 9.379 -19.179 1.00 84.44 185 TYR A O 1
ATOM 1453 N N . VAL A 1 186 ? 12.087 7.561 -18.035 1.00 85.38 186 VAL A N 1
ATOM 1454 C CA . VAL A 1 186 ? 10.762 8.093 -17.682 1.00 85.38 18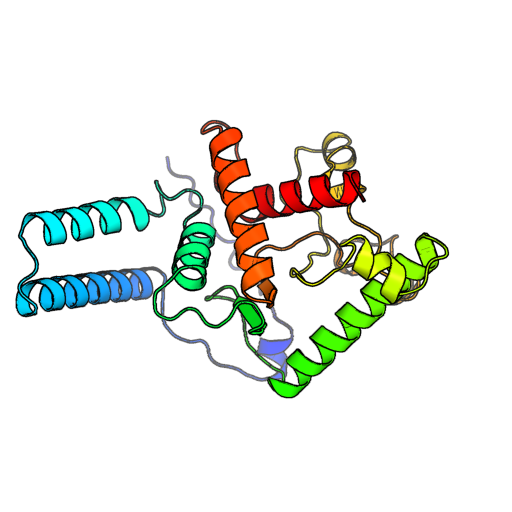6 VAL A CA 1
ATOM 1455 C C . VAL A 1 186 ? 10.849 9.422 -16.913 1.00 85.38 186 VAL A C 1
ATOM 1457 O O . VAL A 1 186 ? 9.967 10.263 -17.058 1.00 85.38 186 VAL A O 1
ATOM 1460 N N . TRP A 1 187 ? 11.941 9.657 -16.171 1.00 84.38 187 TRP A N 1
ATOM 1461 C CA . TRP A 1 187 ? 12.209 10.910 -15.456 1.00 84.38 187 TRP A CA 1
ATOM 1462 C C . TRP A 1 187 ? 13.251 11.799 -16.154 1.00 84.38 187 TRP A C 1
ATOM 1464 O O . TRP A 1 187 ? 13.746 12.755 -15.565 1.00 84.38 187 TRP A O 1
ATOM 1474 N N . GLY A 1 188 ? 13.596 11.508 -17.409 1.00 89.38 188 GLY A N 1
ATOM 1475 C CA . GLY A 1 188 ? 14.608 12.234 -18.176 1.00 89.38 188 GLY A CA 1
ATOM 1476 C C . GLY A 1 188 ? 16.029 11.663 -18.041 1.00 89.38 188 GLY A C 1
ATOM 1477 O O . GLY A 1 188 ? 16.211 10.562 -17.510 1.00 89.38 188 GLY A O 1
ATOM 1478 N N . PRO A 1 189 ? 17.052 12.382 -18.542 1.00 91.44 189 PRO A N 1
ATOM 1479 C CA . PRO A 1 189 ? 18.436 11.894 -18.605 1.00 91.44 189 PRO A CA 1
ATOM 1480 C C . PRO A 1 189 ? 19.054 11.538 -17.249 1.00 91.44 189 PRO A C 1
ATOM 1482 O O . PRO A 1 189 ? 19.956 10.710 -17.195 1.00 91.44 189 PRO A O 1
ATOM 1485 N N . GLU A 1 190 ? 18.554 12.132 -16.166 1.00 88.00 190 GLU A N 1
ATOM 1486 C CA . GLU A 1 190 ? 19.022 11.892 -14.797 1.00 88.00 190 GLU A CA 1
ATOM 1487 C C . GLU A 1 190 ? 18.326 10.700 -14.113 1.00 88.00 190 GLU A C 1
ATOM 1489 O O . GLU A 1 190 ? 18.537 10.465 -12.923 1.00 88.00 190 GLU A O 1
ATOM 1494 N N . THR A 1 191 ? 17.494 9.934 -14.831 1.00 83.44 191 THR A N 1
ATOM 1495 C CA . THR A 1 191 ? 16.797 8.764 -14.270 1.00 83.44 191 THR A CA 1
ATOM 1496 C C . THR A 1 191 ? 17.796 7.794 -13.628 1.00 83.44 191 THR A C 1
ATOM 1498 O O . THR A 1 191 ? 18.676 7.253 -14.298 1.00 83.44 191 THR A O 1
ATOM 1501 N N . GLY A 1 192 ? 17.665 7.583 -12.316 1.00 76.44 192 GLY A N 1
ATOM 1502 C CA . GLY A 1 192 ? 18.530 6.691 -11.533 1.00 76.44 192 GLY A CA 1
ATOM 1503 C C . GLY A 1 192 ? 19.930 7.227 -11.198 1.00 76.44 192 GLY A C 1
ATOM 1504 O O . GLY A 1 192 ? 20.655 6.564 -10.460 1.00 76.44 192 GLY A O 1
ATOM 1505 N N . THR A 1 193 ? 20.316 8.406 -11.695 1.00 81.38 193 THR A N 1
ATOM 1506 C CA . THR A 1 193 ? 21.611 9.048 -11.385 1.00 81.38 193 THR A CA 1
ATOM 1507 C C . THR A 1 193 ? 21.468 10.402 -10.694 1.00 81.38 193 THR A C 1
ATOM 1509 O O . THR A 1 193 ? 22.421 10.870 -10.076 1.00 81.38 193 THR A O 1
ATOM 1512 N N . GLY A 1 194 ? 20.305 11.045 -10.814 1.00 81.38 194 GLY A N 1
ATOM 1513 C CA . GLY A 1 194 ? 19.977 12.300 -10.146 1.00 81.38 194 GLY A CA 1
ATOM 1514 C C . GLY A 1 194 ? 19.425 12.106 -8.732 1.00 81.38 194 GLY A C 1
ATOM 1515 O O . GLY A 1 194 ? 19.366 11.001 -8.194 1.00 81.38 194 GLY A O 1
ATOM 1516 N N . GLY A 1 195 ? 18.994 13.212 -8.121 1.00 82.62 195 GLY A N 1
ATOM 1517 C CA . GLY A 1 195 ? 18.330 13.205 -6.814 1.00 82.62 195 GLY A CA 1
ATOM 1518 C C . GLY A 1 195 ? 16.938 12.551 -6.818 1.00 82.62 195 GLY A C 1
ATOM 1519 O O . GLY A 1 195 ? 16.462 12.034 -7.829 1.00 82.62 195 GLY A O 1
ATOM 1520 N N . LEU A 1 196 ? 16.243 12.633 -5.676 1.00 82.50 196 LEU A N 1
ATOM 1521 C CA . LEU A 1 196 ? 14.913 12.033 -5.476 1.00 82.50 196 LEU A CA 1
ATOM 1522 C C . LEU A 1 196 ? 13.900 12.298 -6.606 1.00 82.50 196 LEU A C 1
ATOM 1524 O O . LEU A 1 196 ? 13.228 11.343 -6.983 1.00 82.50 196 LEU A O 1
ATOM 1528 N N . PRO A 1 197 ? 13.787 13.503 -7.209 1.00 85.44 197 PRO A N 1
ATOM 1529 C CA . PRO A 1 197 ? 12.836 13.742 -8.302 1.00 85.44 197 PRO A CA 1
ATOM 1530 C C . PRO A 1 197 ? 13.003 12.794 -9.500 1.00 85.44 197 PRO A C 1
ATOM 1532 O O . PRO A 1 197 ? 12.008 12.408 -10.119 1.00 85.44 197 PRO A O 1
ATOM 1535 N N . PHE A 1 198 ? 14.237 12.365 -9.772 1.00 85.44 198 PHE A N 1
ATOM 1536 C CA . PHE A 1 198 ? 14.609 11.496 -10.893 1.00 85.44 198 PHE A CA 1
ATOM 1537 C C . PHE A 1 198 ? 14.650 10.006 -10.529 1.00 85.44 198 PHE A C 1
ATOM 1539 O O . PHE A 1 198 ? 15.005 9.164 -11.355 1.00 85.44 198 PHE A O 1
ATOM 1546 N N . SER A 1 199 ? 14.320 9.672 -9.282 1.00 84.31 199 SER A N 1
ATOM 1547 C CA . SER A 1 199 ? 14.249 8.293 -8.807 1.00 84.31 199 SER A CA 1
ATOM 1548 C C . SER A 1 199 ? 12.883 7.686 -9.098 1.00 84.31 199 SER A C 1
ATOM 1550 O O . SER A 1 199 ? 11.862 8.380 -9.096 1.00 84.31 199 SER A O 1
ATOM 1552 N N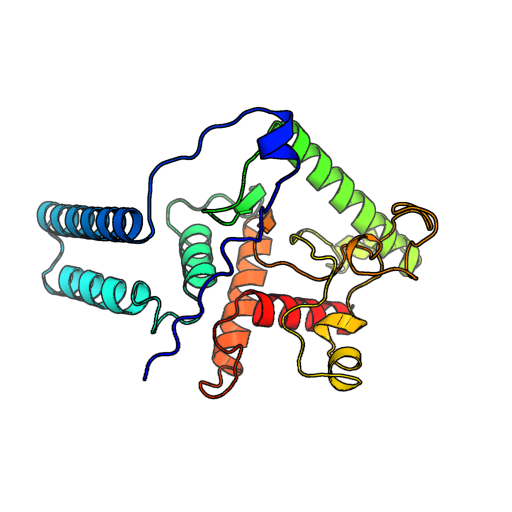 . ASP A 1 200 ? 12.850 6.376 -9.308 1.00 83.25 200 ASP A N 1
ATOM 1553 C CA . ASP A 1 200 ? 11.598 5.642 -9.435 1.00 83.25 200 ASP A CA 1
ATOM 1554 C C . ASP A 1 200 ? 10.803 5.648 -8.134 1.00 83.25 200 ASP A C 1
ATOM 1556 O O . ASP A 1 200 ? 11.352 5.506 -7.041 1.00 83.25 200 ASP A O 1
ATOM 1560 N N . SER A 1 201 ? 9.485 5.775 -8.281 1.00 86.25 201 SER A N 1
ATOM 1561 C CA . SER A 1 201 ? 8.546 5.591 -7.184 1.00 86.25 201 SER A CA 1
ATOM 1562 C C . SER A 1 201 ? 8.287 4.099 -7.027 1.00 86.25 201 SER A C 1
ATOM 1564 O O . SER A 1 201 ? 7.572 3.509 -7.835 1.00 86.25 201 SER A O 1
ATOM 1566 N N . ARG A 1 202 ? 8.941 3.473 -6.047 1.00 86.88 202 ARG A N 1
ATOM 1567 C CA . ARG A 1 202 ? 8.821 2.023 -5.811 1.00 86.88 202 ARG A CA 1
ATOM 1568 C C . ARG A 1 202 ? 8.604 1.652 -4.355 1.00 86.88 202 ARG A C 1
ATOM 1570 O O . ARG A 1 202 ? 8.017 0.614 -4.089 1.00 86.88 202 ARG A O 1
ATOM 1577 N N . PHE A 1 203 ? 9.079 2.468 -3.418 1.00 90.25 203 PHE A N 1
ATOM 1578 C CA . PHE A 1 203 ? 9.030 2.133 -1.998 1.00 90.25 203 PHE A CA 1
ATOM 1579 C C . PHE A 1 203 ? 7.606 2.258 -1.482 1.00 90.25 203 PHE A C 1
ATOM 1581 O O . PHE A 1 203 ? 6.912 3.183 -1.874 1.00 90.25 203 PHE A O 1
ATOM 1588 N N . VAL A 1 204 ? 7.170 1.351 -0.614 1.00 92.06 204 VAL A N 1
ATOM 1589 C CA . VAL A 1 204 ? 5.800 1.359 -0.090 1.00 92.06 204 VAL A CA 1
ATOM 1590 C C . VAL A 1 204 ? 5.510 2.659 0.664 1.00 92.06 204 VAL A C 1
ATOM 1592 O O . VAL A 1 204 ? 6.277 3.066 1.536 1.00 92.06 204 VAL A O 1
ATOM 1595 N N . ASN A 1 205 ? 4.369 3.266 0.348 1.00 91.62 205 ASN A N 1
ATOM 1596 C CA . ASN A 1 205 ? 3.767 4.371 1.078 1.00 91.62 205 ASN A CA 1
ATOM 1597 C C . ASN A 1 205 ? 2.428 3.896 1.658 1.00 91.62 205 ASN A C 1
ATOM 1599 O O . ASN A 1 205 ? 1.562 3.413 0.924 1.00 91.62 205 ASN A O 1
ATOM 1603 N N . SER A 1 206 ? 2.247 4.017 2.974 1.00 91.44 206 SER A N 1
ATOM 1604 C CA . SER A 1 206 ? 1.036 3.524 3.646 1.00 91.44 206 SER A CA 1
ATOM 1605 C C . SER A 1 206 ? -0.159 4.476 3.538 1.00 91.44 206 SER A C 1
ATOM 1607 O O . SER A 1 206 ? -1.238 4.164 4.042 1.00 91.44 206 SER A O 1
ATOM 1609 N N . GLY A 1 207 ? -0.000 5.642 2.908 1.00 88.25 207 GLY A N 1
ATOM 1610 C CA . GLY A 1 207 ? -1.028 6.675 2.761 1.00 88.25 207 GLY A CA 1
ATOM 1611 C C . GLY A 1 207 ? -2.159 6.318 1.802 1.00 88.25 207 GLY A C 1
ATOM 1612 O O . GLY A 1 207 ? -3.216 6.947 1.818 1.00 88.25 207 GLY A O 1
ATOM 1613 N N . THR A 1 208 ? -1.980 5.302 0.958 1.00 89.25 208 THR A N 1
ATOM 1614 C CA . THR A 1 208 ? -3.032 4.815 0.060 1.00 89.25 208 THR A CA 1
ATOM 1615 C C . THR A 1 208 ? -2.891 3.321 -0.191 1.00 89.25 208 THR A C 1
ATOM 1617 O O . THR A 1 208 ? -1.785 2.832 -0.409 1.00 89.25 208 THR A O 1
ATOM 1620 N N . VAL A 1 209 ? -4.014 2.606 -0.212 1.00 93.25 209 VAL A N 1
ATOM 1621 C CA . VAL A 1 209 ? -4.090 1.205 -0.639 1.00 93.25 209 VAL A CA 1
ATOM 1622 C C . VAL A 1 209 ? -5.403 0.926 -1.350 1.00 93.25 209 VAL A C 1
ATOM 1624 O O . VAL A 1 209 ? -6.441 1.452 -0.959 1.00 93.25 209 VAL A O 1
ATOM 1627 N N . ILE A 1 210 ? -5.355 0.093 -2.385 1.00 92.94 210 ILE A N 1
ATOM 1628 C CA . ILE A 1 210 ? -6.528 -0.422 -3.092 1.00 92.94 210 ILE A CA 1
ATOM 1629 C C . ILE A 1 210 ? -6.399 -1.936 -3.289 1.00 92.94 210 ILE A C 1
ATOM 1631 O O . ILE A 1 210 ? -5.312 -2.432 -3.585 1.00 92.94 210 ILE A O 1
ATOM 1635 N N . GLY A 1 211 ? -7.493 -2.669 -3.117 1.00 95.25 211 GLY A N 1
ATOM 1636 C CA . GLY A 1 211 ? -7.536 -4.115 -3.333 1.00 95.25 211 GLY A CA 1
ATOM 1637 C C . GLY A 1 211 ? -8.871 -4.730 -2.911 1.00 95.25 211 GLY A C 1
ATOM 1638 O O . GLY A 1 211 ? -9.726 -4.013 -2.379 1.00 95.25 211 GLY A O 1
ATOM 1639 N N . PRO A 1 212 ? -9.072 -6.037 -3.153 1.00 96.19 212 PRO A N 1
ATOM 1640 C CA . PRO A 1 212 ? -10.259 -6.749 -2.708 1.00 96.19 212 PRO A CA 1
ATOM 1641 C C . PRO A 1 212 ? -10.331 -6.726 -1.184 1.00 96.19 212 PRO A C 1
ATOM 1643 O O . PRO A 1 212 ? -9.305 -6.802 -0.498 1.00 96.19 212 PRO A O 1
ATOM 1646 N N . LEU A 1 213 ? -11.541 -6.620 -0.652 1.00 92.31 213 LEU A N 1
ATOM 1647 C CA . LEU A 1 213 ? -11.780 -6.453 0.772 1.00 92.31 213 LEU A CA 1
ATOM 1648 C C . LEU A 1 213 ? -11.181 -7.612 1.585 1.00 92.31 213 LEU A C 1
ATOM 1650 O O . LEU A 1 213 ? -10.511 -7.360 2.590 1.00 92.31 213 LEU A O 1
ATOM 1654 N N . GLY A 1 214 ? -11.351 -8.858 1.135 1.00 95.69 214 GLY A N 1
ATOM 1655 C CA . GLY A 1 214 ? -10.818 -10.051 1.807 1.00 95.69 214 GLY A CA 1
ATOM 1656 C C . GLY A 1 214 ? -9.285 -10.104 1.839 1.00 95.69 214 GLY A C 1
ATOM 1657 O O . GLY A 1 214 ? -8.674 -10.436 2.862 1.00 95.69 214 GLY A O 1
ATOM 1658 N N . ASP A 1 215 ? -8.637 -9.688 0.751 1.00 95.75 215 ASP A N 1
ATOM 1659 C CA . ASP A 1 215 ? -7.174 -9.625 0.679 1.00 95.75 215 ASP A CA 1
ATOM 1660 C C . ASP A 1 215 ? -6.628 -8.504 1.571 1.00 95.75 215 ASP A C 1
ATOM 1662 O O . ASP A 1 215 ? -5.610 -8.667 2.252 1.00 95.75 215 ASP A O 1
ATOM 1666 N N . LEU A 1 216 ? -7.334 -7.369 1.623 1.00 93.44 216 LEU A N 1
ATOM 1667 C CA . LEU A 1 216 ? -6.970 -6.262 2.495 1.00 93.44 216 LEU A CA 1
ATOM 1668 C C . LEU A 1 216 ? -7.162 -6.619 3.977 1.00 93.44 216 LEU A C 1
ATOM 1670 O O . LEU A 1 216 ? -6.298 -6.269 4.779 1.00 93.44 216 LEU A O 1
ATOM 1674 N N . ARG A 1 217 ? -8.220 -7.364 4.344 1.00 95.12 217 ARG A N 1
ATOM 1675 C CA . ARG A 1 217 ? -8.387 -7.946 5.695 1.00 95.12 217 ARG A CA 1
ATOM 1676 C C . ARG A 1 217 ? -7.158 -8.769 6.071 1.00 95.12 217 ARG A C 1
ATOM 1678 O O . ARG A 1 217 ? -6.499 -8.465 7.060 1.00 95.12 217 ARG A O 1
ATOM 1685 N N . THR A 1 218 ? -6.798 -9.731 5.221 1.00 95.69 218 THR A N 1
ATOM 1686 C CA . THR A 1 218 ? -5.651 -10.627 5.438 1.00 95.69 218 THR A CA 1
ATOM 1687 C C . THR A 1 218 ? -4.356 -9.850 5.678 1.00 95.69 218 THR A C 1
ATOM 1689 O O . THR A 1 218 ? -3.622 -10.128 6.628 1.00 95.69 218 THR A O 1
ATOM 1692 N N . LEU A 1 219 ? -4.070 -8.846 4.843 1.00 95.19 219 LEU A N 1
ATOM 1693 C CA . LEU A 1 219 ? -2.847 -8.057 4.962 1.00 95.19 219 LEU A CA 1
ATOM 1694 C C . LEU A 1 219 ? -2.840 -7.168 6.214 1.00 95.19 219 LEU A C 1
ATOM 1696 O O . LEU A 1 219 ? -1.811 -7.063 6.889 1.00 95.19 219 LEU A O 1
ATOM 1700 N N . ILE A 1 220 ? -3.959 -6.514 6.535 1.00 93.75 220 ILE A N 1
ATOM 1701 C CA . ILE A 1 220 ? -4.056 -5.632 7.704 1.00 93.75 220 ILE A CA 1
ATOM 1702 C C . ILE A 1 220 ? -3.974 -6.442 9.002 1.00 93.75 220 ILE A C 1
ATOM 1704 O O . ILE A 1 220 ? -3.230 -6.048 9.902 1.00 93.75 220 ILE A O 1
ATOM 1708 N N . ASP A 1 221 ? -4.631 -7.600 9.070 1.00 94.94 221 ASP A N 1
ATOM 1709 C CA . ASP A 1 221 ? -4.566 -8.506 10.219 1.00 94.94 221 ASP A CA 1
ATOM 1710 C C . ASP A 1 221 ? -3.136 -9.029 10.426 1.00 94.94 221 ASP A C 1
ATOM 1712 O O . ASP A 1 221 ? -2.608 -8.981 11.537 1.00 94.94 221 ASP A O 1
ATOM 1716 N N . ALA A 1 222 ? -2.448 -9.429 9.349 1.00 95.81 222 ALA A N 1
ATOM 1717 C CA . ALA A 1 222 ? -1.040 -9.825 9.413 1.00 95.81 222 ALA A CA 1
ATOM 1718 C C . ALA A 1 222 ? -0.116 -8.669 9.840 1.00 95.81 222 ALA A C 1
ATOM 1720 O O . ALA A 1 222 ? 0.881 -8.888 10.532 1.00 95.81 222 ALA A O 1
ATOM 1721 N N . THR A 1 223 ? -0.443 -7.430 9.458 1.00 94.62 223 THR A N 1
ATOM 1722 C CA . THR A 1 223 ? 0.312 -6.246 9.889 1.00 94.62 223 THR A CA 1
ATOM 1723 C C . THR A 1 223 ? 0.108 -5.991 11.382 1.00 94.62 223 THR A C 1
ATOM 1725 O O . THR A 1 223 ? 1.078 -5.724 12.086 1.00 94.62 223 THR A O 1
ATOM 1728 N N . LEU A 1 224 ? -1.124 -6.111 11.888 1.00 91.19 224 LEU A N 1
ATOM 1729 C CA . LEU A 1 224 ? -1.419 -5.991 13.318 1.00 91.19 224 LEU A CA 1
ATOM 1730 C C . LEU A 1 224 ? -0.752 -7.098 14.142 1.00 91.19 224 LEU A C 1
ATOM 1732 O O . LEU A 1 224 ? -0.168 -6.791 15.177 1.00 91.19 224 LEU A O 1
ATOM 1736 N N . ALA A 1 225 ? -0.748 -8.341 13.659 1.00 92.56 225 ALA A N 1
ATOM 1737 C CA . ALA A 1 225 ? -0.023 -9.433 14.306 1.00 92.56 225 ALA A CA 1
ATOM 1738 C C . ALA A 1 225 ? 1.491 -9.155 14.358 1.00 92.56 225 ALA A C 1
ATOM 1740 O O . ALA A 1 225 ? 2.120 -9.298 15.403 1.00 92.56 225 ALA A O 1
ATOM 1741 N N . LEU A 1 226 ? 2.077 -8.658 13.258 1.00 92.69 226 LEU A N 1
ATOM 1742 C CA . LEU A 1 226 ? 3.482 -8.242 13.233 1.00 92.69 226 LEU A CA 1
ATOM 1743 C C . LEU A 1 226 ? 3.778 -7.173 14.291 1.00 92.69 226 LEU A C 1
ATOM 1745 O O . LEU A 1 226 ? 4.826 -7.219 14.933 1.00 92.69 226 LEU A O 1
ATOM 1749 N N . ILE A 1 227 ? 2.885 -6.199 14.454 1.00 90.56 227 ILE A N 1
ATOM 1750 C CA . ILE A 1 227 ? 3.015 -5.162 15.478 1.00 90.56 227 ILE A CA 1
ATOM 1751 C C . ILE A 1 227 ? 3.012 -5.797 16.863 1.00 90.56 227 ILE A C 1
ATOM 1753 O O . ILE A 1 227 ? 3.919 -5.524 17.639 1.00 90.56 227 ILE A O 1
ATOM 1757 N N . GLU A 1 228 ? 2.019 -6.630 17.172 1.00 87.94 228 GLU A N 1
ATOM 1758 C CA . GLU A 1 228 ? 1.896 -7.287 18.478 1.00 87.94 228 GLU A CA 1
ATOM 1759 C C . GLU A 1 228 ? 3.155 -8.089 18.836 1.00 87.94 228 GLU A C 1
ATOM 1761 O O . GLU A 1 228 ? 3.617 -8.024 19.974 1.00 87.94 228 GLU A O 1
ATOM 1766 N N . ASP A 1 229 ? 3.762 -8.749 17.848 1.00 89.69 229 ASP A N 1
ATOM 1767 C CA . ASP A 1 229 ? 4.971 -9.557 18.023 1.00 89.69 229 ASP A CA 1
ATOM 1768 C C . ASP A 1 229 ? 6.266 -8.737 18.155 1.00 89.69 229 ASP A C 1
ATOM 1770 O O . ASP A 1 229 ? 7.251 -9.222 18.715 1.00 89.69 229 ASP A O 1
ATOM 1774 N N . THR A 1 230 ? 6.320 -7.530 17.582 1.00 89.31 230 THR A N 1
ATOM 1775 C CA . THR A 1 230 ? 7.584 -6.782 17.398 1.00 89.31 230 THR A CA 1
ATOM 1776 C C . THR A 1 230 ? 7.581 -5.372 17.980 1.00 89.31 230 THR A C 1
ATOM 1778 O O . THR A 1 230 ? 8.546 -4.632 17.791 1.00 89.31 230 THR A O 1
ATOM 1781 N N . PHE A 1 231 ? 6.514 -4.974 18.673 1.00 88.31 231 PHE A N 1
ATOM 1782 C CA . PHE A 1 231 ? 6.409 -3.647 19.265 1.00 88.31 231 PHE A CA 1
ATOM 1783 C C . PHE A 1 231 ? 7.493 -3.421 20.325 1.00 88.31 231 PHE A C 1
ATOM 1785 O O . PHE A 1 231 ? 7.577 -4.136 21.323 1.00 88.31 231 PHE A O 1
ATOM 1792 N N . ASP A 1 232 ? 8.285 -2.373 20.118 1.00 85.62 232 ASP A N 1
ATOM 1793 C CA . ASP A 1 232 ? 9.306 -1.904 21.047 1.00 85.62 232 ASP A CA 1
ATOM 1794 C C . ASP A 1 232 ? 9.056 -0.414 21.329 1.00 85.62 232 ASP A C 1
ATOM 1796 O O . ASP A 1 232 ? 9.244 0.398 20.421 1.00 85.62 232 ASP A O 1
ATOM 1800 N N . PRO A 1 233 ? 8.633 -0.025 22.547 1.00 85.25 233 PRO A N 1
ATOM 1801 C CA . PRO A 1 233 ? 8.348 1.374 22.870 1.00 85.25 233 PRO A CA 1
ATOM 1802 C C . PRO A 1 233 ? 9.578 2.289 22.753 1.00 85.25 233 PRO A C 1
ATOM 1804 O O . PRO A 1 233 ? 9.420 3.494 22.554 1.00 85.25 233 PRO A O 1
ATOM 1807 N N . GLU A 1 234 ? 10.793 1.739 22.827 1.00 87.50 234 GLU A N 1
ATOM 1808 C CA . GLU A 1 234 ? 12.038 2.502 22.691 1.00 87.50 234 GLU A CA 1
ATOM 1809 C C . GLU A 1 234 ? 12.446 2.691 21.220 1.00 87.50 234 GLU A C 1
ATOM 1811 O O . GLU A 1 234 ? 13.287 3.534 20.888 1.00 87.50 234 GLU A O 1
ATOM 1816 N N . TYR A 1 235 ? 11.839 1.944 20.295 1.00 84.50 235 TYR A N 1
ATOM 1817 C CA . TYR A 1 235 ? 12.163 2.048 18.881 1.00 84.50 235 TYR A CA 1
ATOM 1818 C C . TYR A 1 235 ? 11.560 3.311 18.264 1.00 84.50 235 TYR A C 1
ATOM 1820 O O . TYR A 1 235 ? 10.351 3.494 18.234 1.00 84.50 235 TYR A O 1
ATOM 1828 N N . LYS A 1 236 ? 12.372 4.183 17.659 1.00 84.69 236 LYS A N 1
ATOM 1829 C CA . LYS A 1 236 ? 11.913 5.483 17.114 1.00 84.69 236 LYS A CA 1
ATOM 1830 C C . LYS A 1 236 ? 10.741 5.437 16.113 1.00 84.69 236 LYS A C 1
ATOM 1832 O O . LYS A 1 236 ? 10.066 6.448 15.948 1.00 84.69 236 LYS A O 1
ATOM 1837 N N . TYR A 1 237 ? 10.499 4.309 15.436 1.00 86.94 237 TYR A N 1
ATOM 1838 C CA . TYR A 1 237 ? 9.381 4.142 14.494 1.00 86.94 237 TYR A CA 1
ATOM 1839 C C . TYR A 1 237 ? 8.302 3.171 14.994 1.00 86.94 237 TYR A C 1
ATOM 1841 O O . TYR A 1 237 ? 7.509 2.695 14.184 1.00 86.94 237 TYR A O 1
ATOM 1849 N N . HIS A 1 238 ? 8.218 2.923 16.308 1.00 84.81 238 HIS A N 1
ATOM 1850 C CA . HIS A 1 238 ? 7.188 2.074 16.932 1.00 84.81 238 HIS A CA 1
ATOM 1851 C C . HIS A 1 238 ? 5.743 2.495 16.607 1.00 84.81 238 HIS A C 1
ATOM 1853 O O . HIS A 1 238 ? 4.821 1.695 16.738 1.00 84.81 238 HIS A O 1
ATOM 1859 N N . ASN A 1 239 ? 5.553 3.728 16.118 1.00 84.12 239 ASN A N 1
ATOM 1860 C CA . ASN A 1 239 ? 4.252 4.305 15.752 1.00 84.12 239 ASN A CA 1
ATOM 1861 C C . ASN A 1 239 ? 4.040 4.492 14.250 1.00 84.12 239 ASN A C 1
ATOM 1863 O O . ASN A 1 239 ? 3.115 5.183 13.830 1.00 84.12 239 ASN A O 1
ATOM 1867 N N . SER A 1 240 ? 4.938 3.964 13.422 1.00 88.00 240 SER A N 1
ATOM 1868 C CA . SER A 1 240 ? 4.859 4.149 11.979 1.00 88.00 240 SER A CA 1
ATOM 1869 C C . SER A 1 240 ? 4.098 2.990 11.347 1.00 88.00 240 SER A C 1
ATOM 1871 O O . SER A 1 240 ? 4.616 1.884 11.233 1.00 88.00 240 SER A O 1
ATOM 1873 N N . ASP A 1 241 ? 2.888 3.254 10.863 1.00 89.62 241 ASP A N 1
ATOM 1874 C CA . ASP A 1 241 ? 2.150 2.336 9.992 1.00 89.62 241 ASP A CA 1
ATOM 1875 C C . ASP A 1 241 ? 2.992 1.946 8.763 1.00 89.62 241 ASP A C 1
ATOM 1877 O O . ASP A 1 241 ? 3.117 0.762 8.451 1.00 89.62 241 ASP A O 1
ATOM 1881 N N . GLN A 1 242 ? 3.665 2.918 8.135 1.00 91.50 242 GLN A N 1
ATOM 1882 C CA . GLN A 1 242 ? 4.562 2.669 7.004 1.00 91.50 242 GLN A CA 1
ATOM 1883 C C . GLN A 1 242 ? 5.708 1.710 7.351 1.00 91.50 242 GLN A C 1
ATOM 1885 O O . GLN A 1 242 ? 6.058 0.869 6.522 1.00 91.50 242 GLN A O 1
ATOM 1890 N N . TYR A 1 243 ? 6.282 1.785 8.561 1.00 92.38 243 TYR A N 1
ATOM 1891 C CA . TYR A 1 243 ? 7.317 0.847 9.012 1.00 92.38 243 TYR A CA 1
ATOM 1892 C C . TYR A 1 243 ? 6.815 -0.599 8.973 1.00 92.38 243 TYR A C 1
ATOM 1894 O O . TYR A 1 243 ? 7.451 -1.449 8.342 1.00 92.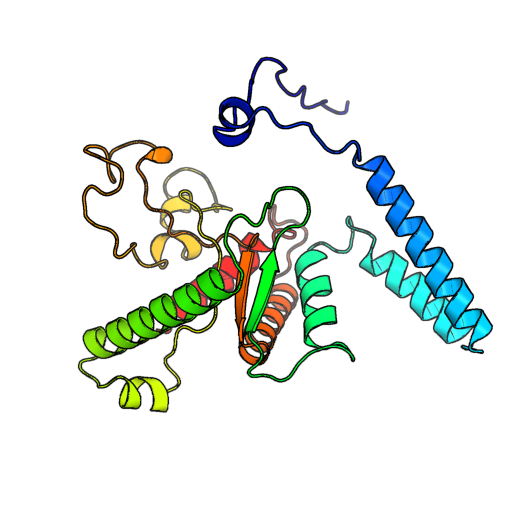38 243 TYR A O 1
ATOM 1902 N N . TYR A 1 244 ? 5.670 -0.871 9.600 1.00 93.56 244 TYR A N 1
ATOM 1903 C CA . TYR A 1 244 ? 5.132 -2.226 9.719 1.00 93.56 244 TYR A CA 1
ATOM 1904 C C . TYR A 1 244 ? 4.616 -2.768 8.384 1.00 93.56 244 TYR A C 1
ATOM 1906 O O . TYR A 1 244 ? 4.975 -3.885 8.012 1.00 93.56 244 TYR A O 1
ATOM 1914 N N . VAL A 1 245 ? 3.873 -1.964 7.614 1.00 94.94 245 VAL A N 1
ATOM 1915 C CA . VAL A 1 245 ? 3.380 -2.369 6.285 1.00 94.94 245 VAL A CA 1
ATOM 1916 C C . VAL A 1 245 ? 4.551 -2.675 5.345 1.00 94.94 245 VAL A C 1
ATOM 1918 O O . VAL A 1 245 ? 4.569 -3.721 4.699 1.00 94.94 245 VAL A O 1
ATOM 1921 N N . SER A 1 246 ? 5.586 -1.825 5.322 1.00 94.00 246 SER A N 1
ATOM 1922 C CA . SER A 1 246 ? 6.776 -2.063 4.490 1.00 94.00 246 SER A CA 1
ATOM 1923 C C . SER A 1 246 ? 7.578 -3.282 4.955 1.00 94.00 246 SER A C 1
ATOM 1925 O O . SER A 1 246 ? 8.176 -3.976 4.136 1.00 94.00 246 SER A O 1
ATOM 1927 N N . THR A 1 247 ? 7.602 -3.562 6.263 1.00 94.25 247 THR A N 1
ATOM 1928 C CA . THR A 1 247 ? 8.241 -4.768 6.818 1.00 94.25 247 THR A CA 1
ATOM 1929 C C . THR A 1 247 ? 7.527 -6.027 6.346 1.00 94.25 247 THR A C 1
ATOM 1931 O O . THR A 1 247 ? 8.184 -6.970 5.904 1.00 94.25 247 THR A O 1
ATOM 1934 N N . LEU A 1 248 ? 6.194 -6.044 6.410 1.00 94.88 248 LEU A N 1
ATOM 1935 C CA . LEU A 1 248 ? 5.403 -7.176 5.943 1.00 94.88 248 LEU A CA 1
ATOM 1936 C C . LEU A 1 248 ? 5.559 -7.374 4.430 1.00 94.88 248 LEU A C 1
ATOM 1938 O O . LEU A 1 248 ? 5.805 -8.496 3.992 1.00 94.88 248 LEU A O 1
ATOM 1942 N N . TYR A 1 249 ? 5.526 -6.287 3.655 1.00 93.75 249 TYR A N 1
ATOM 1943 C CA . TYR A 1 249 ? 5.792 -6.319 2.216 1.00 93.75 249 TYR A CA 1
ATOM 1944 C C . TYR A 1 249 ? 7.169 -6.928 1.906 1.00 93.75 249 TYR A C 1
ATOM 1946 O O . TYR A 1 249 ? 7.284 -7.836 1.089 1.00 93.75 249 TYR A O 1
ATOM 1954 N N . ALA A 1 250 ? 8.219 -6.499 2.611 1.00 93.00 250 ALA A N 1
ATOM 1955 C CA . ALA A 1 250 ? 9.560 -7.054 2.437 1.00 93.00 250 ALA A CA 1
ATOM 1956 C C . ALA A 1 250 ? 9.631 -8.548 2.796 1.00 93.00 250 ALA A C 1
ATOM 1958 O O . ALA A 1 250 ? 10.297 -9.314 2.103 1.00 93.00 250 ALA A O 1
ATOM 1959 N N . ARG A 1 251 ? 8.930 -8.989 3.851 1.00 93.12 251 ARG A N 1
ATOM 1960 C CA . ARG A 1 251 ? 8.832 -10.418 4.197 1.00 93.12 251 ARG A CA 1
ATOM 1961 C C . ARG A 1 251 ? 8.148 -11.220 3.091 1.00 93.12 251 ARG A C 1
ATOM 1963 O O . ARG A 1 251 ? 8.607 -12.317 2.794 1.00 93.12 251 ARG A O 1
ATOM 1970 N N . GLN A 1 252 ? 7.095 -10.678 2.481 1.00 91.19 252 GLN A N 1
ATOM 1971 C CA . GLN A 1 252 ? 6.417 -11.310 1.350 1.00 91.19 252 GLN A CA 1
ATOM 1972 C C . GLN A 1 252 ? 7.344 -11.423 0.134 1.00 91.19 252 GLN A C 1
ATOM 1974 O O . GLN A 1 252 ? 7.466 -12.509 -0.425 1.00 91.19 252 GLN A O 1
ATOM 1979 N N . GLU A 1 253 ? 8.034 -10.344 -0.245 1.00 89.19 253 GLU A N 1
ATOM 1980 C CA . GLU A 1 253 ? 8.965 -10.362 -1.383 1.00 89.19 253 GLU A CA 1
ATOM 1981 C C . GLU A 1 253 ? 10.173 -11.278 -1.141 1.00 89.19 253 GLU A C 1
ATOM 1983 O O . GLU A 1 253 ? 10.662 -11.898 -2.075 1.00 89.19 253 GLU A O 1
ATOM 1988 N N . TYR A 1 254 ? 10.628 -11.440 0.106 1.00 90.75 254 TYR A N 1
ATOM 1989 C CA . TYR A 1 254 ? 11.682 -12.406 0.436 1.00 90.75 254 TYR A CA 1
ATOM 1990 C C . TYR A 1 254 ? 11.257 -13.869 0.216 1.00 90.75 254 TYR A C 1
ATOM 1992 O O . TYR A 1 254 ? 12.097 -14.714 -0.081 1.00 90.75 254 TYR A O 1
ATOM 2000 N N . GLN A 1 255 ? 9.971 -14.179 0.405 1.00 85.50 255 GLN A N 1
ATOM 2001 C CA . GLN A 1 255 ? 9.424 -15.535 0.257 1.00 85.50 255 GLN A CA 1
ATOM 2002 C C . GLN A 1 255 ? 8.969 -15.851 -1.177 1.00 85.50 255 GLN A C 1
ATOM 2004 O O . GLN A 1 255 ? 8.675 -17.009 -1.477 1.00 85.50 255 GLN A O 1
ATOM 2009 N N . ARG A 1 256 ? 8.853 -14.829 -2.031 1.00 75.44 256 ARG A N 1
ATOM 2010 C CA . ARG A 1 256 ? 8.329 -14.913 -3.398 1.00 75.44 256 ARG A CA 1
ATOM 2011 C C . ARG A 1 256 ? 9.346 -15.505 -4.371 1.00 75.44 256 ARG A C 1
ATOM 2013 O O . ARG A 1 256 ? 8.892 -16.289 -5.242 1.00 75.44 256 ARG A O 1
#

pLDDT: mean 78.14, std 18.26, range [28.09, 97.94]

InterPro domains:
  IPR011057 Mss4-like superfamily [SSF51316] (2-77)
  IPR011323 Mss4/translationally controlled tumour-associated TCTP [G3DSA:2.170.150.10] (1-100)
  IPR018105 Translationally controlled tumour protein [PF00838] (2-76)
  IPR034737 Translationally controlled tumour protein (TCTP) domain [PS51797] (1-69)

Radius of gyration: 21.61 Å; chains: 1; bounding box: 57×53×51 Å

Foldseek 3Di:
DDPPPPPPPPPPPPPVCCVVPVDDDDDDDPVNVVVVVVVVLVVVLVVCVVVPPDPVVSVCSVVVCCCLVPCVNVLASPLVVLLCQLPDPPHDDQQDKDKAAADPPDDDDDDPVVVVVVLVVVFVVQLVVVCVVVVHDSVVCVVVVNGDFKDAWFALDAPPADDDDVSSVPPLLPVLFDDDPDDQAPQHPCQVPDPSSNGDGTGGDRRMMIGGSNVSSVLSVVLVVQLVVDQDPPDPSSSPPSVSSSVVVSVVSVVD

Secondary structure (DSSP, 8-state):
--------TT-----HHHHHHT-------HHHHHHHHHHHHHHHHHHHHHTT--HHHHHHHHHHHHHHH-TTT-TTHHHHHHHHHHTSTT---TT-EEEEE-SSS----S-HHHHHHHHHHHHHHHHHHHHHHHT--HHHHHHTT-----EEEEESS--S-SSSTHHHHH-HHHHSSPPP-S-TTTT-TTTTTSSGGGS---EEEEEEEEEEHHHHHHHHHHHHHHHHHH--TTSTTTT-HHHHHHHHHHHHHHH-